Protein AF-A0A1L0AUZ7-F1 (afdb_monomer_lite)

pLDDT: mean 71.16, std 17.81, range [36.88, 97.88]

Organism: NCBI:txid56406

Structure (mmCIF, N/CA/C/O backbone):
data_AF-A0A1L0AUZ7-F1
#
_entry.id   AF-A0A1L0AUZ7-F1
#
loop_
_atom_site.group_PDB
_atom_site.id
_atom_site.type_symbol
_atom_site.label_atom_id
_atom_site.label_alt_id
_atom_site.label_comp_id
_atom_site.label_asym_id
_atom_site.label_entity_id
_atom_site.label_seq_id
_atom_site.pdbx_PDB_ins_code
_atom_site.Cartn_x
_atom_site.Cartn_y
_atom_site.Cartn_z
_atom_site.occupancy
_atom_site.B_iso_or_equiv
_atom_site.auth_seq_id
_atom_site.auth_comp_id
_atom_site.auth_asym_id
_atom_site.auth_atom_id
_atom_site.pdbx_PDB_model_num
ATOM 1 N N . MET A 1 1 ? 0.882 24.656 -133.174 1.00 49.38 1 MET A N 1
ATOM 2 C CA . MET A 1 1 ? 0.848 23.235 -133.562 1.00 49.38 1 MET A CA 1
ATOM 3 C C . MET A 1 1 ? 1.599 22.491 -132.483 1.00 49.38 1 MET A C 1
ATOM 5 O O . MET A 1 1 ? 2.766 22.786 -132.291 1.00 49.38 1 MET A O 1
ATOM 9 N N . THR A 1 2 ? 0.913 21.681 -131.683 1.00 56.00 2 THR A N 1
ATOM 10 C CA . THR A 1 2 ? 1.563 20.793 -130.712 1.00 56.00 2 THR A CA 1
ATOM 11 C C . THR A 1 2 ? 2.331 19.737 -131.497 1.00 56.00 2 THR A C 1
ATOM 13 O O . THR A 1 2 ? 1.724 19.049 -132.319 1.00 56.00 2 THR A O 1
ATOM 16 N N . ASP A 1 3 ? 3.646 19.664 -131.308 1.00 61.84 3 ASP A N 1
ATOM 17 C CA . ASP A 1 3 ? 4.516 18.736 -132.030 1.00 61.84 3 ASP A CA 1
ATOM 18 C C . ASP A 1 3 ? 4.113 17.294 -131.702 1.00 61.84 3 ASP A C 1
ATOM 20 O O . ASP A 1 3 ? 4.342 16.823 -130.590 1.00 61.84 3 ASP A O 1
ATOM 24 N N . LEU A 1 4 ? 3.526 16.575 -132.669 1.00 70.06 4 LEU A N 1
ATOM 25 C CA . LEU A 1 4 ? 3.199 15.144 -132.534 1.00 70.06 4 LEU A CA 1
ATOM 26 C C . LEU A 1 4 ? 4.419 14.325 -132.073 1.00 70.06 4 LEU A C 1
ATOM 28 O O . LEU A 1 4 ? 4.283 13.399 -131.284 1.00 70.06 4 LEU A O 1
ATOM 32 N N . ASN A 1 5 ? 5.621 14.751 -132.467 1.00 72.31 5 ASN A N 1
ATOM 33 C CA . ASN A 1 5 ? 6.884 14.128 -132.076 1.00 72.31 5 ASN A CA 1
ATOM 34 C C . ASN A 1 5 ? 7.158 14.194 -130.561 1.00 72.31 5 ASN A C 1
ATOM 36 O O . ASN A 1 5 ? 7.838 13.325 -130.025 1.00 72.31 5 ASN A O 1
ATOM 40 N N . GLN A 1 6 ? 6.650 15.208 -129.851 1.00 74.75 6 GLN A N 1
ATOM 41 C CA . GLN A 1 6 ? 6.788 15.283 -128.391 1.00 74.75 6 GLN A CA 1
ATOM 42 C C . GLN A 1 6 ? 5.840 14.309 -127.685 1.00 74.75 6 GLN A C 1
ATOM 44 O O . GLN A 1 6 ? 6.196 13.763 -126.643 1.00 74.75 6 GLN A O 1
ATOM 49 N N . LEU A 1 7 ? 4.660 14.066 -128.260 1.00 77.19 7 LEU A N 1
ATOM 50 C CA . LEU A 1 7 ? 3.676 13.139 -127.708 1.00 77.19 7 LEU A CA 1
ATOM 51 C C . LEU A 1 7 ? 4.120 11.681 -127.895 1.00 77.19 7 LEU A C 1
ATOM 53 O O . LEU A 1 7 ? 4.045 10.898 -126.951 1.00 77.19 7 LEU A O 1
ATOM 57 N N . ASP A 1 8 ? 4.661 11.344 -129.066 1.00 78.88 8 ASP A N 1
ATOM 58 C CA . ASP A 1 8 ? 5.184 10.000 -129.340 1.00 78.88 8 ASP A CA 1
ATOM 59 C C . ASP A 1 8 ? 6.421 9.680 -128.485 1.00 78.88 8 ASP A C 1
ATOM 61 O O . ASP A 1 8 ? 6.570 8.560 -127.994 1.00 78.88 8 ASP A O 1
ATOM 65 N N . ASN A 1 9 ? 7.280 10.672 -128.221 1.00 82.62 9 ASN A N 1
ATOM 66 C CA . ASN A 1 9 ? 8.400 10.506 -127.292 1.00 82.62 9 ASN A CA 1
ATOM 67 C C . ASN A 1 9 ? 7.928 10.256 -125.854 1.00 82.62 9 ASN A C 1
ATOM 69 O O . ASN A 1 9 ? 8.488 9.391 -125.188 1.00 82.62 9 ASN A O 1
ATOM 73 N N . LEU A 1 10 ? 6.874 10.942 -125.399 1.00 82.62 10 LEU A N 1
ATOM 74 C CA . LEU A 1 10 ? 6.301 10.732 -124.066 1.00 82.62 10 LEU A CA 1
ATOM 75 C C . LEU A 1 10 ? 5.715 9.317 -123.908 1.00 82.62 10 LEU A C 1
ATOM 77 O O . LEU A 1 10 ? 5.890 8.684 -122.867 1.00 82.62 10 LEU A O 1
ATOM 81 N N . PHE A 1 11 ? 5.037 8.801 -124.938 1.00 83.88 11 PHE A N 1
ATOM 82 C CA . PHE A 1 11 ? 4.491 7.440 -124.909 1.00 83.88 11 PHE A CA 1
ATOM 83 C C . PHE A 1 11 ? 5.587 6.371 -124.946 1.00 83.88 11 PHE A C 1
ATOM 85 O O . PHE A 1 11 ? 5.516 5.411 -124.180 1.00 83.88 11 PHE A O 1
ATOM 92 N N . ASN A 1 12 ? 6.639 6.573 -125.743 1.00 84.06 12 ASN A N 1
ATOM 93 C CA . ASN A 1 12 ? 7.804 5.686 -125.735 1.00 84.06 12 ASN A CA 1
ATOM 94 C C . ASN A 1 12 ? 8.507 5.688 -124.368 1.00 84.06 12 ASN A C 1
ATOM 96 O O . ASN A 1 12 ? 8.911 4.635 -123.875 1.00 84.06 12 ASN A O 1
ATOM 100 N N . GLU A 1 13 ? 8.615 6.848 -123.720 1.00 81.44 13 GLU A N 1
ATOM 101 C CA . GLU A 1 13 ? 9.216 6.969 -122.391 1.00 81.44 13 GLU A CA 1
ATOM 102 C C . GLU A 1 13 ? 8.373 6.235 -121.326 1.00 81.44 13 GLU A C 1
ATOM 104 O O . GLU A 1 13 ? 8.907 5.446 -120.545 1.00 81.44 13 GLU A O 1
ATOM 109 N N . LEU A 1 14 ? 7.042 6.361 -121.368 1.00 81.19 14 LEU A N 1
ATOM 110 C CA . LEU A 1 14 ? 6.124 5.613 -120.495 1.00 81.19 14 LEU A CA 1
ATOM 111 C C . LEU A 1 14 ? 6.178 4.091 -120.706 1.00 81.19 14 LEU A C 1
ATOM 113 O O . LEU A 1 14 ? 6.121 3.337 -119.729 1.00 81.19 14 LEU A O 1
ATOM 117 N N . ASP A 1 15 ? 6.331 3.621 -121.944 1.00 81.00 15 ASP A N 1
ATOM 118 C CA . ASP A 1 15 ? 6.475 2.189 -122.230 1.00 81.00 15 ASP A CA 1
ATOM 119 C C . ASP A 1 15 ? 7.830 1.635 -121.760 1.00 81.00 15 ASP A C 1
ATOM 121 O O . ASP A 1 15 ? 7.900 0.517 -121.231 1.00 81.00 15 ASP A O 1
ATOM 125 N N . THR A 1 16 ? 8.910 2.419 -121.853 1.00 80.75 16 THR A N 1
ATOM 126 C CA . THR A 1 16 ? 10.204 2.027 -121.262 1.00 80.75 16 THR A CA 1
ATOM 127 C C . THR A 1 16 ? 10.137 1.937 -119.736 1.00 80.75 16 THR A C 1
ATOM 129 O O . THR A 1 16 ? 10.627 0.963 -119.165 1.00 80.75 16 THR A O 1
ATOM 132 N N . ILE A 1 17 ? 9.436 2.864 -119.074 1.00 78.19 17 ILE A N 1
ATOM 133 C CA . ILE A 1 17 ? 9.232 2.841 -117.617 1.00 78.19 17 ILE A CA 1
ATOM 134 C C . ILE A 1 17 ? 8.377 1.634 -117.188 1.00 78.19 17 ILE A C 1
ATOM 136 O O . ILE A 1 17 ? 8.708 0.938 -116.225 1.00 78.19 17 ILE A O 1
ATOM 140 N N . ASN A 1 18 ? 7.302 1.322 -117.918 1.00 76.69 18 ASN A N 1
ATOM 141 C CA . ASN A 1 18 ? 6.458 0.159 -117.619 1.00 76.69 18 ASN A CA 1
ATOM 142 C C . ASN A 1 18 ? 7.177 -1.178 -117.857 1.00 76.69 18 ASN A C 1
ATOM 144 O O . ASN A 1 18 ? 6.920 -2.155 -117.149 1.00 76.69 18 ASN A O 1
ATOM 148 N N . THR A 1 19 ? 8.076 -1.247 -118.842 1.00 76.06 19 THR A N 1
ATOM 149 C CA . THR A 1 19 ? 8.879 -2.453 -119.089 1.00 76.06 19 THR A CA 1
ATOM 150 C C . THR A 1 19 ? 10.033 -2.612 -118.099 1.00 76.06 19 THR A C 1
ATOM 152 O O . THR A 1 19 ? 10.381 -3.755 -117.797 1.00 76.06 19 THR A O 1
ATOM 155 N N . SER A 1 20 ? 10.582 -1.526 -117.536 1.00 69.62 20 SER A N 1
ATOM 156 C CA . SER A 1 20 ? 11.492 -1.616 -116.383 1.00 69.62 20 SER A CA 1
ATOM 157 C C . SER A 1 20 ? 10.762 -2.061 -115.113 1.00 69.62 20 SER A C 1
ATOM 159 O O . SER A 1 20 ? 11.218 -2.996 -114.468 1.00 69.62 20 SER A O 1
ATOM 161 N N . LEU A 1 21 ? 9.578 -1.510 -114.820 1.00 63.78 21 LEU A N 1
ATOM 162 C CA . LEU A 1 21 ? 8.788 -1.882 -113.634 1.00 63.78 21 LEU A CA 1
ATOM 163 C C . LEU A 1 21 ? 8.353 -3.356 -113.645 1.00 63.78 21 LEU A C 1
ATOM 165 O O . LEU A 1 21 ? 8.449 -4.037 -112.631 1.00 63.78 21 LEU A O 1
ATOM 169 N N . LYS A 1 22 ? 7.957 -3.902 -114.803 1.00 61.22 22 LYS A N 1
ATOM 170 C CA . LYS A 1 22 ? 7.587 -5.327 -114.924 1.00 61.22 22 LYS A CA 1
ATOM 171 C C . LYS A 1 22 ? 8.771 -6.303 -114.834 1.00 61.22 22 LYS A C 1
ATOM 173 O O . LYS A 1 22 ? 8.541 -7.507 -114.716 1.00 61.22 22 LYS A O 1
ATOM 178 N N . LYS A 1 23 ? 10.022 -5.829 -114.922 1.00 57.91 23 LYS A N 1
ATOM 179 C CA . LYS A 1 23 ? 11.222 -6.667 -114.729 1.00 57.91 23 LYS A CA 1
ATOM 180 C C . LYS A 1 23 ? 11.615 -6.812 -113.256 1.00 57.91 23 LYS A C 1
ATOM 182 O O . LYS A 1 23 ? 12.287 -7.791 -112.937 1.00 57.91 23 LYS A O 1
ATOM 187 N N . ASP A 1 24 ? 11.156 -5.918 -112.382 1.00 55.88 24 ASP A N 1
ATOM 188 C CA . ASP A 1 24 ? 11.499 -5.936 -110.955 1.00 55.88 24 ASP A CA 1
ATOM 189 C C . ASP A 1 24 ? 10.572 -6.834 -110.105 1.00 55.88 24 ASP A C 1
ATOM 191 O O . ASP A 1 24 ? 10.974 -7.278 -109.034 1.00 55.88 24 ASP A O 1
ATOM 195 N N . ASP A 1 25 ? 9.398 -7.230 -110.615 1.00 54.06 25 ASP A N 1
ATOM 196 C CA . ASP A 1 25 ? 8.442 -8.093 -109.888 1.00 54.06 25 ASP A CA 1
ATOM 197 C C . ASP A 1 25 ? 8.741 -9.611 -109.973 1.00 54.06 25 ASP A C 1
ATOM 199 O O . ASP A 1 25 ? 8.040 -10.417 -109.364 1.00 54.06 25 ASP A O 1
ATOM 203 N N . ASN A 1 26 ? 9.775 -10.034 -110.718 1.00 52.78 26 ASN A N 1
ATOM 204 C CA . ASN A 1 26 ? 10.148 -11.451 -110.901 1.00 52.78 26 ASN A CA 1
ATOM 205 C C . ASN A 1 26 ? 11.562 -11.793 -110.392 1.00 52.78 26 ASN A C 1
ATOM 207 O O . ASN A 1 26 ? 12.191 -12.732 -110.887 1.00 52.78 26 ASN A O 1
ATOM 211 N N . LYS A 1 27 ? 12.076 -11.064 -109.396 1.00 49.66 27 LYS A N 1
ATOM 212 C CA . LYS A 1 27 ? 13.194 -11.549 -108.574 1.00 49.66 27 LYS A CA 1
ATOM 213 C C . LYS A 1 27 ? 12.638 -12.281 -107.357 1.00 49.66 27 LYS A C 1
ATOM 215 O O . LYS A 1 27 ? 11.904 -11.717 -106.553 1.00 49.66 27 LYS A O 1
ATOM 220 N N . SER A 1 28 ? 12.977 -13.562 -107.257 1.00 46.44 28 SER A N 1
ATOM 221 C CA . SER A 1 28 ? 12.755 -14.400 -106.083 1.00 46.44 28 SER A CA 1
ATOM 222 C C . SER A 1 28 ? 13.230 -13.701 -104.808 1.00 46.44 28 SER A C 1
ATOM 224 O O . SER A 1 28 ? 14.273 -13.054 -104.791 1.00 46.44 28 SER A O 1
ATOM 226 N N . LEU A 1 29 ? 12.473 -13.891 -103.728 1.00 49.31 29 LEU A N 1
ATOM 227 C CA . LEU A 1 29 ? 12.666 -13.311 -102.393 1.00 49.31 29 LEU A CA 1
ATOM 228 C C . LEU A 1 29 ? 13.989 -13.698 -101.684 1.00 49.31 29 LEU A C 1
ATOM 230 O O . LEU A 1 29 ? 14.133 -13.420 -100.496 1.00 49.31 29 LEU A O 1
ATOM 234 N N . GLU A 1 30 ? 14.921 -14.361 -102.368 1.00 55.62 30 GLU A N 1
ATOM 235 C CA . GLU A 1 30 ? 16.130 -14.959 -101.782 1.00 55.62 30 GLU A CA 1
ATOM 236 C C . GLU A 1 30 ? 17.409 -14.123 -101.987 1.00 55.62 30 GLU A C 1
ATOM 238 O O . GLU A 1 30 ? 18.389 -14.379 -101.298 1.00 55.62 30 GLU A O 1
ATOM 243 N N . ASP A 1 31 ? 17.385 -13.067 -102.814 1.00 52.28 31 ASP A N 1
ATOM 244 C CA . ASP A 1 31 ? 18.579 -12.259 -103.150 1.00 52.28 31 ASP A CA 1
ATOM 245 C C . ASP A 1 31 ? 18.490 -10.785 -102.690 1.00 52.28 31 ASP A C 1
ATOM 247 O O . ASP A 1 31 ? 19.026 -9.878 -103.331 1.00 52.28 31 ASP A O 1
ATOM 251 N N . ASN A 1 32 ? 17.799 -10.510 -101.579 1.00 48.09 32 ASN A N 1
ATOM 252 C CA . ASN A 1 32 ? 17.880 -9.201 -100.925 1.00 48.09 32 ASN A CA 1
ATOM 253 C C . ASN A 1 32 ? 19.074 -9.185 -99.959 1.00 48.09 32 ASN A C 1
ATOM 255 O O . ASN A 1 32 ? 18.971 -9.656 -98.828 1.00 48.09 32 ASN A O 1
ATOM 259 N N . GLU A 1 33 ? 20.193 -8.597 -100.388 1.00 58.78 33 GLU A N 1
ATOM 260 C CA . GLU A 1 33 ? 21.346 -8.296 -99.521 1.00 58.78 33 GLU A CA 1
ATOM 261 C C . GLU A 1 33 ? 21.087 -7.134 -98.535 1.00 58.78 33 GLU A C 1
ATOM 263 O O . GLU A 1 33 ? 21.952 -6.806 -97.729 1.00 58.78 33 GLU A O 1
ATOM 268 N N . ASP A 1 34 ? 19.872 -6.575 -98.499 1.00 52.34 34 ASP A N 1
ATOM 269 C CA . ASP A 1 34 ? 19.407 -5.629 -97.469 1.00 52.34 34 ASP A CA 1
ATOM 270 C C . ASP A 1 34 ? 18.984 -6.340 -96.164 1.00 52.34 34 ASP A C 1
ATOM 272 O O . ASP A 1 34 ? 18.022 -5.978 -95.479 1.00 52.34 34 ASP A O 1
ATOM 276 N N . ILE A 1 35 ? 19.749 -7.357 -95.764 1.00 52.78 35 ILE A N 1
ATOM 277 C CA . ILE A 1 35 ? 19.836 -7.721 -94.353 1.00 52.78 35 ILE A CA 1
ATOM 278 C C . ILE A 1 35 ? 20.715 -6.650 -93.721 1.00 52.78 35 ILE A C 1
ATOM 280 O O . ILE A 1 35 ? 21.916 -6.600 -93.974 1.00 52.78 35 ILE A O 1
ATOM 284 N N . LEU A 1 36 ? 20.115 -5.806 -92.877 1.00 51.78 36 LEU A N 1
ATOM 285 C CA . LEU A 1 36 ? 20.833 -4.965 -91.920 1.00 51.78 36 LEU A CA 1
ATOM 286 C C . LEU A 1 36 ? 21.934 -5.800 -91.253 1.00 51.78 36 LEU A C 1
ATOM 288 O O . LEU A 1 36 ? 21.670 -6.577 -90.332 1.00 51.78 36 LEU A O 1
ATOM 292 N N . GLN A 1 37 ? 23.174 -5.633 -91.713 1.00 49.97 37 GLN A N 1
ATOM 293 C CA . GLN A 1 37 ? 24.350 -6.091 -90.997 1.00 49.97 37 GLN A CA 1
ATOM 294 C C . GLN A 1 37 ? 24.411 -5.246 -89.728 1.00 49.97 37 GLN A C 1
ATOM 296 O O . GLN A 1 37 ? 24.919 -4.127 -89.717 1.00 49.97 37 GLN A O 1
ATOM 301 N N . LEU A 1 38 ? 23.797 -5.757 -88.659 1.00 54.28 38 LEU A N 1
ATOM 302 C CA . LEU A 1 38 ? 23.921 -5.223 -87.312 1.00 54.28 38 LEU A CA 1
ATOM 303 C C . LEU A 1 38 ? 25.370 -5.439 -86.866 1.00 54.28 38 LEU A C 1
ATOM 305 O O . LEU A 1 38 ? 25.691 -6.368 -86.122 1.00 54.28 38 LEU A O 1
ATOM 309 N N . GLU A 1 39 ? 26.266 -4.582 -87.346 1.00 50.72 39 GLU A N 1
ATOM 310 C CA . GLU A 1 39 ? 27.563 -4.383 -86.727 1.00 50.72 39 GLU A CA 1
ATOM 311 C C . GLU A 1 39 ? 27.311 -4.057 -85.247 1.00 50.72 39 GLU A C 1
ATOM 313 O O . GLU A 1 39 ? 26.673 -3.058 -84.903 1.00 50.72 39 GLU A O 1
ATOM 318 N N . ASN A 1 40 ? 27.809 -4.951 -84.383 1.00 55.56 40 ASN A N 1
ATOM 319 C CA . ASN A 1 40 ? 27.604 -5.071 -82.932 1.00 55.56 40 ASN A CA 1
ATOM 320 C C . ASN A 1 40 ? 26.483 -6.028 -82.477 1.00 55.56 40 ASN A C 1
ATOM 322 O O . ASN A 1 40 ? 25.614 -5.666 -81.683 1.00 55.56 40 ASN A O 1
ATOM 326 N N . ASN A 1 41 ? 26.620 -7.310 -82.833 1.00 55.19 41 ASN A N 1
ATOM 327 C CA . ASN A 1 41 ? 26.073 -8.455 -82.0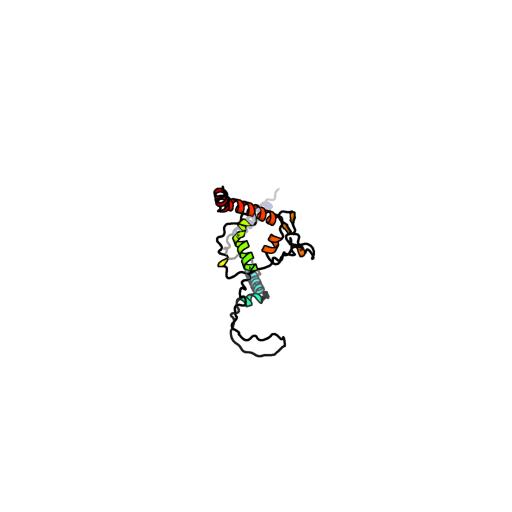87 1.00 55.19 41 ASN A CA 1
ATOM 328 C C . ASN A 1 41 ? 26.708 -8.603 -80.684 1.00 55.19 41 ASN A C 1
ATOM 330 O O . ASN A 1 41 ? 27.181 -9.670 -80.307 1.00 55.19 41 ASN A O 1
ATOM 334 N N . ILE A 1 42 ? 26.735 -7.533 -79.891 1.00 58.88 42 ILE A N 1
ATOM 335 C CA . ILE A 1 42 ? 26.783 -7.659 -78.437 1.00 58.88 42 ILE A CA 1
ATOM 336 C C . ILE A 1 42 ? 25.330 -7.507 -78.040 1.00 58.88 42 ILE A C 1
ATOM 338 O O . ILE A 1 42 ? 24.809 -6.387 -77.950 1.00 58.88 42 ILE A O 1
ATOM 342 N N . THR A 1 43 ? 24.640 -8.634 -77.888 1.00 66.88 43 THR A N 1
ATOM 343 C CA . THR A 1 43 ? 23.264 -8.586 -77.412 1.00 66.88 43 THR A CA 1
ATOM 344 C C . THR A 1 43 ? 23.280 -7.810 -76.094 1.00 66.88 43 THR A C 1
ATOM 346 O O . THR A 1 43 ? 24.228 -7.916 -75.315 1.00 66.88 43 THR A O 1
ATOM 349 N N . LYS A 1 44 ? 22.268 -6.977 -75.811 1.00 65.44 44 LYS A N 1
ATOM 350 C CA . LYS A 1 44 ? 22.191 -6.270 -74.511 1.00 65.44 44 LYS A CA 1
ATOM 351 C C . LYS A 1 44 ? 22.450 -7.235 -73.343 1.00 65.44 44 LYS A C 1
ATOM 353 O O . LYS A 1 44 ? 23.033 -6.845 -72.340 1.00 65.44 44 LYS A O 1
ATOM 358 N N . HIS A 1 45 ? 22.064 -8.494 -73.531 1.00 72.12 45 HIS A N 1
ATOM 359 C CA . HIS A 1 45 ? 22.306 -9.612 -72.640 1.00 72.12 45 HIS A CA 1
ATOM 360 C C . HIS A 1 45 ? 23.791 -9.872 -72.330 1.00 72.12 45 HIS A C 1
ATOM 362 O O . HIS A 1 45 ? 24.121 -10.062 -71.164 1.00 72.12 45 HIS A O 1
ATOM 368 N N . ASP A 1 46 ? 24.694 -9.785 -73.307 1.00 80.44 46 ASP A N 1
ATOM 369 C CA . ASP A 1 46 ? 26.138 -9.961 -73.094 1.00 80.44 46 ASP A CA 1
ATOM 370 C C . ASP A 1 46 ? 26.732 -8.819 -72.257 1.00 80.44 46 ASP A C 1
ATOM 372 O O . ASP A 1 46 ? 27.502 -9.064 -71.328 1.00 80.44 46 ASP A O 1
ATOM 376 N N . ARG A 1 47 ? 26.289 -7.574 -72.497 1.00 80.00 47 ARG A N 1
ATOM 377 C CA . ARG A 1 47 ? 26.665 -6.423 -71.649 1.00 80.00 47 ARG A CA 1
ATOM 378 C C . ARG A 1 47 ? 26.129 -6.571 -70.227 1.00 80.00 47 ARG A C 1
ATOM 380 O O . ARG A 1 47 ? 26.821 -6.251 -69.267 1.00 80.00 47 ARG A O 1
ATOM 387 N N . PHE A 1 48 ? 24.899 -7.064 -70.075 1.00 86.94 48 PHE A N 1
ATOM 388 C CA . PHE A 1 48 ? 24.329 -7.346 -68.756 1.00 86.94 48 PHE A CA 1
ATOM 389 C C . PHE A 1 48 ? 25.099 -8.449 -68.029 1.00 86.94 48 PHE A C 1
ATOM 391 O O . PHE A 1 48 ? 25.364 -8.309 -66.837 1.00 86.94 48 PHE A O 1
ATOM 398 N N . LYS A 1 49 ? 25.520 -9.496 -68.741 1.00 89.62 49 LYS A N 1
ATOM 399 C CA . LYS A 1 49 ? 26.332 -10.580 -68.185 1.00 89.62 49 LYS A CA 1
ATOM 400 C C . LYS A 1 49 ? 27.686 -10.072 -67.685 1.00 89.62 49 LYS A C 1
ATOM 402 O O . LYS A 1 49 ? 28.101 -10.422 -66.583 1.00 89.62 49 LYS A O 1
ATOM 407 N N . GLU A 1 50 ? 28.327 -9.184 -68.440 1.00 91.31 50 GLU A N 1
ATOM 408 C CA . GLU A 1 50 ? 29.568 -8.522 -68.025 1.00 91.31 50 GLU A CA 1
ATOM 409 C C . GLU A 1 50 ? 29.371 -7.666 -66.759 1.00 91.31 50 GLU A C 1
ATOM 411 O O . GLU A 1 50 ? 30.168 -7.736 -65.818 1.00 91.31 50 GLU A O 1
ATOM 416 N N . ILE A 1 51 ? 28.269 -6.911 -66.682 1.00 89.06 51 ILE A N 1
ATOM 417 C CA . ILE A 1 51 ? 27.918 -6.110 -65.500 1.00 89.06 51 ILE A CA 1
ATOM 418 C C . ILE A 1 51 ? 27.646 -7.009 -64.285 1.00 89.06 51 ILE A C 1
ATOM 420 O O . ILE A 1 51 ? 28.124 -6.708 -63.191 1.00 89.06 51 ILE A O 1
ATOM 424 N N . GLU A 1 52 ? 26.937 -8.126 -64.445 1.00 90.25 52 GLU A N 1
ATOM 425 C CA . GLU A 1 52 ? 26.693 -9.084 -63.360 1.00 90.25 52 GLU A CA 1
ATOM 426 C C . GLU A 1 52 ? 27.984 -9.707 -62.823 1.00 90.25 52 GLU A C 1
ATOM 428 O O . GLU A 1 52 ? 28.154 -9.848 -61.606 1.00 90.25 52 GLU A O 1
ATOM 433 N N . GLU A 1 53 ? 28.908 -10.075 -63.711 1.00 93.75 53 GLU A N 1
ATOM 434 C CA . GLU A 1 53 ? 30.223 -10.566 -63.306 1.00 93.75 53 GLU A CA 1
ATOM 435 C C . GLU A 1 53 ? 31.002 -9.500 -62.535 1.00 93.75 53 GLU A C 1
ATOM 437 O O . GLU A 1 53 ? 31.635 -9.814 -61.521 1.00 93.75 53 GLU A O 1
ATOM 442 N N . ASN A 1 54 ? 30.911 -8.236 -62.955 1.00 93.44 54 ASN A N 1
ATOM 443 C CA . ASN A 1 54 ? 31.522 -7.121 -62.237 1.00 93.44 54 ASN A CA 1
ATOM 444 C C . ASN A 1 54 ? 30.892 -6.909 -60.852 1.00 93.44 54 ASN A C 1
ATOM 446 O O . ASN A 1 54 ? 31.615 -6.771 -59.865 1.00 93.44 54 ASN A O 1
ATOM 450 N N . LEU A 1 55 ? 29.562 -6.975 -60.735 1.00 90.94 55 LEU A N 1
ATOM 451 C CA . LEU A 1 55 ? 28.858 -6.859 -59.452 1.00 90.94 55 LEU A CA 1
ATOM 452 C C . LEU A 1 55 ? 29.214 -7.995 -58.482 1.00 90.94 55 LEU A C 1
ATOM 454 O O . LEU A 1 55 ? 29.290 -7.773 -57.272 1.00 90.94 55 LEU A O 1
ATOM 458 N N . LYS A 1 56 ? 29.486 -9.203 -58.989 1.00 90.69 56 LYS A N 1
ATOM 459 C CA . LYS A 1 56 ? 29.950 -10.336 -58.168 1.00 90.69 56 LYS A CA 1
ATOM 460 C C . LYS A 1 56 ? 31.383 -10.159 -57.660 1.00 90.69 56 LYS A C 1
ATOM 462 O O . LYS A 1 56 ? 31.691 -10.665 -56.580 1.00 90.69 56 LYS A O 1
ATOM 467 N N . LYS A 1 57 ? 32.238 -9.460 -58.416 1.00 93.19 57 LYS A N 1
ATOM 468 C CA . LYS A 1 57 ? 33.637 -9.168 -58.052 1.00 93.19 57 LYS A CA 1
ATOM 469 C C . LYS A 1 57 ? 33.770 -8.025 -57.043 1.00 93.19 57 LYS A C 1
ATOM 471 O O . LYS A 1 57 ? 34.820 -7.910 -56.411 1.00 93.19 57 LYS A O 1
ATOM 476 N N . LEU A 1 58 ? 32.737 -7.195 -56.870 1.00 91.31 58 LEU A N 1
ATOM 477 C CA . LEU A 1 58 ? 32.781 -6.092 -55.913 1.00 91.31 58 LEU A CA 1
ATOM 478 C C . LEU A 1 58 ? 33.011 -6.599 -54.477 1.00 91.31 58 LEU A C 1
ATOM 480 O O . LEU A 1 58 ? 32.426 -7.608 -54.064 1.00 91.31 58 LEU A O 1
ATOM 484 N N . PRO A 1 59 ? 33.844 -5.896 -53.687 1.00 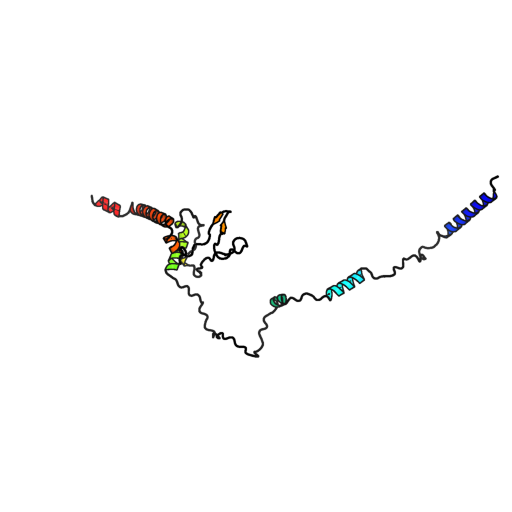90.50 59 PRO A N 1
ATOM 485 C CA . PRO A 1 59 ? 34.094 -6.257 -52.303 1.00 90.50 59 PRO A CA 1
ATOM 486 C C . PRO A 1 59 ? 32.794 -6.155 -51.504 1.00 90.50 59 PRO A C 1
ATOM 488 O O . PRO A 1 59 ? 32.266 -5.072 -51.259 1.00 90.50 59 PRO A O 1
ATOM 491 N N . LYS A 1 60 ? 32.273 -7.307 -51.082 1.00 88.12 60 LYS A N 1
ATOM 492 C CA . LYS A 1 60 ? 31.121 -7.366 -50.180 1.00 88.12 60 LYS A CA 1
ATOM 493 C C . LYS A 1 60 ? 31.532 -6.861 -48.801 1.00 88.12 60 LYS A C 1
ATOM 495 O O . LYS A 1 60 ? 32.639 -7.147 -48.338 1.00 88.12 60 LYS A O 1
ATOM 500 N N . LEU A 1 61 ? 30.621 -6.163 -48.126 1.00 85.62 61 LEU A N 1
ATOM 501 C CA . LEU A 1 61 ? 30.801 -5.771 -46.731 1.00 85.62 61 LEU A CA 1
ATOM 502 C C . LEU A 1 61 ? 30.937 -7.040 -45.878 1.00 85.62 61 LEU A C 1
ATOM 504 O O . LEU A 1 61 ? 29.984 -7.797 -45.703 1.00 85.62 61 LEU A O 1
ATOM 508 N N . LYS A 1 62 ? 32.155 -7.310 -45.402 1.00 79.81 62 LYS A N 1
ATOM 509 C CA . LYS A 1 62 ? 32.437 -8.431 -44.504 1.00 79.81 62 LYS A CA 1
ATOM 510 C C . LYS A 1 62 ? 32.098 -7.995 -43.085 1.00 79.81 62 LYS A C 1
ATOM 512 O O . LYS A 1 62 ? 32.897 -7.320 -42.444 1.00 79.81 62 LYS A O 1
ATOM 517 N N . ASN A 1 63 ? 30.939 -8.412 -42.590 1.00 82.62 63 ASN A N 1
ATOM 518 C CA . ASN A 1 63 ? 30.600 -8.254 -41.183 1.00 82.62 63 ASN A CA 1
ATOM 519 C C . ASN A 1 63 ? 31.118 -9.463 -40.399 1.00 82.62 63 ASN A C 1
ATOM 521 O O . ASN A 1 63 ? 30.838 -10.612 -40.736 1.00 82.62 63 ASN A O 1
ATOM 525 N N . SER A 1 64 ? 31.862 -9.210 -39.323 1.00 76.94 64 SER A N 1
ATOM 526 C CA . SER A 1 64 ? 32.285 -10.256 -38.379 1.00 76.94 64 SER A CA 1
ATOM 527 C C . SER A 1 64 ? 31.151 -10.708 -37.450 1.00 76.94 64 SER A C 1
ATOM 529 O O . SER A 1 64 ? 31.341 -11.632 -36.667 1.00 76.94 64 SER A O 1
ATOM 531 N N . PHE A 1 65 ? 29.983 -10.063 -37.532 1.00 77.31 65 PHE A N 1
ATOM 532 C CA . PHE A 1 65 ? 28.826 -10.337 -36.685 1.00 77.31 65 PHE A CA 1
ATOM 533 C C . PHE A 1 65 ? 28.169 -11.683 -37.017 1.00 77.31 65 PHE A C 1
ATOM 535 O O . PHE A 1 65 ? 27.956 -12.491 -36.121 1.00 77.31 65 PHE A O 1
ATOM 542 N N . ASP A 1 66 ? 27.965 -11.988 -38.302 1.00 74.81 66 ASP A N 1
ATOM 543 C CA . ASP A 1 66 ? 27.293 -13.229 -38.716 1.00 74.81 66 ASP A CA 1
ATOM 544 C C . ASP A 1 66 ? 28.105 -14.483 -38.362 1.00 74.81 66 ASP A C 1
ATOM 546 O O . ASP A 1 66 ? 27.545 -15.552 -38.137 1.00 74.81 66 ASP A O 1
ATOM 550 N N . LYS A 1 67 ? 29.433 -14.357 -38.233 1.00 77.06 67 LYS A N 1
ATOM 551 C CA . LYS A 1 67 ? 30.308 -15.457 -37.802 1.00 77.06 67 LYS A CA 1
ATOM 552 C C . LYS A 1 67 ? 30.108 -15.835 -36.333 1.00 77.06 67 LYS A C 1
ATOM 554 O O . LYS A 1 67 ? 30.336 -16.988 -35.996 1.00 77.06 67 LYS A O 1
ATOM 559 N N . LEU A 1 68 ? 29.650 -14.916 -35.478 1.00 70.06 68 LEU A N 1
ATOM 560 C CA . LEU A 1 68 ? 29.386 -15.196 -34.058 1.00 70.06 68 LEU A CA 1
ATOM 561 C C . LEU A 1 68 ? 28.142 -16.070 -33.847 1.00 70.06 68 LEU A C 1
ATOM 563 O O . LEU A 1 68 ? 28.012 -16.696 -32.799 1.00 70.06 68 LEU A O 1
ATOM 567 N N . CYS A 1 69 ? 27.231 -16.127 -34.823 1.00 66.38 69 CYS A N 1
ATOM 568 C CA . CYS A 1 69 ? 26.029 -16.957 -34.731 1.00 66.38 69 CYS A CA 1
ATOM 569 C C . CYS A 1 69 ? 26.282 -18.435 -35.059 1.00 66.38 69 CYS A C 1
ATOM 571 O O . CYS A 1 69 ? 25.514 -19.279 -34.608 1.00 66.38 69 CYS A O 1
ATOM 573 N N . TYR A 1 70 ? 27.345 -18.750 -35.809 1.00 67.12 70 TYR A N 1
ATOM 574 C CA . TYR A 1 70 ? 27.637 -20.109 -36.289 1.00 67.12 70 TYR A CA 1
ATOM 575 C C . TYR A 1 70 ? 28.937 -20.701 -35.734 1.00 67.12 70 TYR A C 1
ATOM 577 O O . TYR A 1 70 ? 29.340 -21.781 -36.159 1.00 67.12 70 TYR A O 1
ATOM 585 N N . THR A 1 71 ? 29.612 -20.029 -34.796 1.00 64.06 71 THR A N 1
ATOM 586 C CA . THR A 1 71 ? 30.719 -20.652 -34.061 1.00 64.06 71 THR A CA 1
ATOM 587 C C . THR A 1 71 ? 30.145 -21.682 -33.097 1.00 64.06 71 THR A C 1
ATOM 589 O O . THR A 1 71 ? 29.786 -21.362 -31.959 1.00 64.06 71 THR A O 1
ATOM 592 N N . GLU A 1 72 ? 30.049 -22.924 -33.561 1.00 64.12 72 GLU A N 1
ATOM 593 C CA . GLU A 1 72 ? 30.052 -24.078 -32.673 1.00 64.12 72 GLU A CA 1
ATOM 594 C C . GLU A 1 72 ? 31.332 -23.998 -31.833 1.00 64.12 72 GLU A C 1
ATOM 596 O O . GLU A 1 72 ? 32.416 -23.685 -32.325 1.00 64.12 72 GLU A O 1
ATOM 601 N N . LYS A 1 73 ? 31.179 -24.134 -30.515 1.00 61.41 73 LYS A N 1
ATOM 602 C CA . LYS A 1 73 ? 32.298 -24.041 -29.582 1.00 61.41 73 LYS A CA 1
ATOM 603 C C . LYS A 1 73 ? 33.187 -25.258 -29.793 1.00 61.41 73 LYS A C 1
ATOM 605 O O . LYS A 1 73 ? 32.899 -26.319 -29.245 1.00 61.41 73 LYS A O 1
ATOM 610 N N . ASP A 1 74 ? 34.270 -25.081 -30.537 1.00 56.06 74 ASP A N 1
ATOM 611 C CA . ASP A 1 74 ? 35.342 -26.065 -30.605 1.00 56.06 74 ASP A CA 1
ATOM 612 C C . ASP A 1 74 ? 36.047 -26.125 -29.243 1.00 56.06 74 ASP A C 1
ATOM 614 O O . ASP A 1 74 ? 36.978 -25.383 -28.919 1.00 56.06 74 ASP A O 1
ATOM 618 N N . GLU A 1 75 ? 35.550 -27.015 -28.389 1.00 60.09 75 GLU A N 1
ATOM 619 C CA . GLU A 1 75 ? 36.267 -27.499 -27.221 1.00 60.09 75 GLU A CA 1
ATOM 620 C C . GLU A 1 75 ? 37.465 -28.326 -27.697 1.00 60.09 75 GLU A C 1
ATOM 622 O O . GLU A 1 75 ? 37.321 -29.526 -27.931 1.00 60.09 75 GLU A O 1
ATOM 627 N N . LYS A 1 76 ? 38.628 -27.677 -27.851 1.00 51.94 76 LYS A N 1
ATOM 628 C CA . LYS A 1 76 ? 40.000 -28.186 -27.619 1.00 51.94 76 LYS A CA 1
ATOM 629 C C . LYS A 1 76 ? 41.002 -27.306 -28.372 1.00 51.94 76 LYS A C 1
ATOM 631 O O . LYS A 1 76 ? 41.099 -27.388 -29.582 1.00 51.94 76 LYS A O 1
ATOM 636 N N . ASP A 1 77 ? 41.784 -26.510 -27.645 1.00 43.69 77 ASP A N 1
ATOM 637 C CA . ASP A 1 77 ? 43.229 -26.752 -27.547 1.00 43.69 77 ASP A CA 1
ATOM 638 C C . ASP A 1 77 ? 43.943 -25.728 -26.644 1.00 43.69 77 ASP A C 1
ATOM 640 O O . ASP A 1 77 ? 43.952 -24.522 -26.861 1.00 43.69 77 ASP A O 1
ATOM 644 N N . LYS A 1 78 ? 44.526 -26.281 -25.576 1.00 42.62 78 LYS A N 1
ATOM 645 C CA . LYS A 1 78 ? 45.869 -26.020 -25.034 1.00 42.62 78 LYS A CA 1
ATOM 646 C C . LYS A 1 78 ? 46.407 -24.579 -25.074 1.00 42.62 78 LYS A C 1
ATOM 648 O O . LYS A 1 78 ? 47.030 -24.130 -26.024 1.00 42.62 78 LYS A O 1
ATOM 653 N N . THR A 1 79 ? 46.309 -23.947 -23.907 1.00 46.72 79 THR A N 1
ATOM 654 C CA . THR A 1 79 ? 47.406 -23.268 -23.188 1.00 46.72 79 THR A CA 1
ATOM 655 C C . THR A 1 79 ? 48.733 -23.064 -23.943 1.00 46.72 79 THR A C 1
ATOM 657 O O . THR A 1 79 ? 49.580 -23.958 -23.964 1.00 46.72 79 THR A O 1
ATOM 660 N N . ILE A 1 80 ? 48.987 -21.833 -24.387 1.00 38.41 80 ILE A N 1
ATOM 661 C CA . ILE A 1 80 ? 50.327 -21.229 -24.374 1.00 38.41 80 ILE A CA 1
ATOM 662 C C . ILE A 1 80 ? 50.157 -19.883 -23.676 1.00 38.41 80 ILE A C 1
ATOM 664 O O . ILE A 1 80 ? 49.546 -18.960 -24.205 1.00 38.41 80 ILE A O 1
ATOM 668 N N . GLY A 1 81 ? 50.598 -19.824 -22.422 1.00 39.81 81 GLY A N 1
ATOM 669 C CA . GLY A 1 81 ? 50.542 -18.611 -21.622 1.00 39.81 81 GLY A CA 1
ATOM 670 C C . GLY A 1 81 ? 51.627 -17.629 -22.044 1.00 39.81 81 GLY A C 1
ATOM 671 O O . GLY A 1 81 ? 52.793 -18.004 -22.121 1.00 39.81 81 GLY A O 1
ATOM 672 N N . ILE A 1 82 ? 51.240 -16.367 -22.230 1.00 36.88 82 ILE A N 1
ATOM 673 C CA . ILE A 1 82 ? 52.079 -15.217 -21.892 1.00 36.88 82 ILE A CA 1
ATOM 674 C C . ILE A 1 82 ? 51.204 -14.260 -21.082 1.00 36.88 82 ILE A C 1
ATOM 676 O O . ILE A 1 82 ? 50.133 -13.833 -21.507 1.00 36.88 82 ILE A O 1
ATOM 680 N N . THR A 1 83 ? 51.668 -14.023 -19.866 1.00 39.59 83 THR A N 1
ATOM 681 C CA . THR A 1 83 ? 51.067 -13.257 -18.781 1.00 39.59 83 THR A CA 1
ATOM 682 C C . THR A 1 83 ? 51.147 -11.758 -19.072 1.00 39.59 83 THR A C 1
ATOM 684 O O . THR A 1 83 ? 52.240 -11.239 -19.285 1.00 39.59 83 THR A O 1
ATOM 687 N N . ILE A 1 84 ? 50.022 -11.047 -19.002 1.00 43.31 84 ILE A N 1
ATOM 688 C CA . ILE A 1 84 ? 49.995 -9.626 -18.631 1.00 43.31 84 ILE A CA 1
ATOM 689 C C . ILE A 1 84 ? 49.036 -9.536 -17.444 1.00 43.31 84 ILE A C 1
ATOM 691 O O . ILE A 1 84 ? 47.921 -10.051 -17.499 1.00 43.31 84 ILE A O 1
ATOM 695 N N . ASN A 1 85 ? 49.560 -9.011 -16.341 1.00 52.03 85 ASN A N 1
ATOM 696 C CA . ASN A 1 85 ? 48.947 -8.995 -15.021 1.00 52.03 85 ASN A CA 1
ATOM 697 C C . ASN A 1 85 ? 47.680 -8.140 -15.009 1.00 52.03 85 ASN A C 1
ATOM 699 O O . ASN A 1 85 ? 47.772 -6.944 -15.247 1.00 52.03 85 ASN A O 1
ATOM 703 N N . ASP A 1 86 ? 46.561 -8.746 -14.626 1.00 40.50 86 ASP A N 1
ATOM 704 C CA . ASP A 1 86 ? 45.490 -8.071 -13.903 1.00 40.50 86 ASP A CA 1
ATOM 705 C C . ASP A 1 86 ? 45.063 -9.004 -12.764 1.00 40.50 86 ASP A C 1
ATOM 707 O O . ASP A 1 86 ? 44.612 -10.135 -12.977 1.00 40.50 86 ASP A O 1
ATOM 711 N N . ASP A 1 87 ? 45.293 -8.550 -11.535 1.00 53.09 87 ASP A N 1
ATOM 712 C CA . ASP A 1 87 ? 44.968 -9.256 -10.302 1.00 53.09 87 ASP A CA 1
ATOM 713 C C . ASP A 1 87 ? 43.451 -9.431 -10.159 1.00 53.09 87 ASP A C 1
ATOM 715 O O . ASP A 1 87 ? 42.749 -8.533 -9.696 1.00 53.09 87 ASP A O 1
ATOM 719 N N . VAL A 1 88 ? 42.926 -10.614 -10.491 1.00 43.31 88 VAL A N 1
ATOM 720 C CA . VAL A 1 88 ? 41.606 -11.052 -10.016 1.00 43.31 88 VAL A CA 1
ATOM 721 C C . VAL A 1 88 ? 41.674 -12.521 -9.600 1.00 43.31 88 VAL A C 1
ATOM 723 O O . VAL A 1 88 ? 41.931 -13.427 -10.391 1.00 43.31 88 VAL A O 1
ATOM 726 N N . HIS A 1 89 ? 41.463 -12.743 -8.306 1.00 47.12 89 HIS A N 1
ATOM 727 C CA . HIS A 1 89 ? 41.523 -14.021 -7.606 1.00 47.12 89 HIS A CA 1
ATOM 728 C C . HIS A 1 89 ? 40.832 -15.188 -8.339 1.00 47.12 89 HIS A C 1
ATOM 730 O O . HIS A 1 89 ? 39.632 -15.160 -8.613 1.00 47.12 89 HIS A O 1
ATOM 736 N N . LYS A 1 90 ? 41.577 -16.285 -8.550 1.00 43.28 90 LYS A N 1
ATOM 737 C CA . LYS A 1 90 ? 41.022 -17.615 -8.845 1.00 43.28 90 LYS A CA 1
ATOM 738 C C . LYS A 1 90 ? 40.158 -18.069 -7.669 1.00 43.28 90 LYS A C 1
ATOM 740 O O . LYS A 1 90 ? 40.687 -18.419 -6.616 1.00 43.28 90 LYS A O 1
ATOM 745 N N . THR A 1 91 ? 38.846 -18.135 -7.858 1.00 42.00 91 THR A N 1
ATOM 746 C CA . THR A 1 91 ? 37.972 -18.880 -6.953 1.00 42.00 91 THR A CA 1
ATOM 747 C C . THR A 1 91 ? 37.986 -20.352 -7.358 1.00 42.00 91 THR A C 1
ATOM 749 O O . THR A 1 91 ? 37.633 -20.748 -8.470 1.00 42.00 91 THR A O 1
ATOM 752 N N . THR A 1 92 ? 38.469 -21.183 -6.438 1.00 44.31 92 THR A N 1
ATOM 753 C CA . THR A 1 92 ? 38.234 -22.624 -6.422 1.00 44.31 92 THR A CA 1
ATOM 754 C C . THR A 1 92 ? 36.733 -22.888 -6.549 1.00 44.31 92 THR A C 1
ATOM 756 O O . THR A 1 92 ? 35.918 -22.126 -6.032 1.00 44.31 92 THR A O 1
ATOM 759 N N . LYS A 1 93 ? 36.353 -23.967 -7.249 1.00 49.12 93 LYS A N 1
ATOM 760 C CA . LYS A 1 93 ? 34.965 -24.443 -7.324 1.00 49.12 93 LYS A CA 1
ATOM 761 C C . LYS A 1 93 ? 34.511 -24.886 -5.931 1.00 49.12 93 LYS A C 1
ATOM 763 O O . LYS A 1 93 ? 34.542 -26.067 -5.599 1.00 49.12 93 LYS A O 1
ATOM 768 N N . THR A 1 94 ? 34.115 -23.933 -5.105 1.00 43.03 94 THR A N 1
ATOM 769 C CA . THR A 1 94 ? 33.252 -24.176 -3.963 1.00 43.03 94 THR A CA 1
ATOM 770 C C . THR A 1 94 ? 31.867 -24.490 -4.519 1.00 43.03 94 THR A C 1
ATOM 772 O O . THR A 1 94 ? 31.434 -23.895 -5.509 1.00 43.03 94 THR A O 1
ATOM 775 N N . ASN A 1 95 ? 31.182 -25.470 -3.924 1.00 49.94 95 ASN A N 1
ATOM 776 C CA . ASN A 1 95 ? 29.747 -25.653 -4.122 1.00 49.94 95 ASN A CA 1
ATOM 777 C C . ASN A 1 95 ? 29.097 -24.270 -4.048 1.00 49.94 95 ASN A C 1
ATOM 779 O O . ASN A 1 95 ? 29.135 -23.648 -2.984 1.00 49.94 95 ASN A O 1
ATOM 783 N N . LYS A 1 96 ? 28.558 -23.775 -5.170 1.00 50.41 96 LYS A N 1
ATOM 784 C CA . LYS A 1 96 ? 27.780 -22.539 -5.188 1.00 50.41 96 LYS A CA 1
ATOM 785 C C . LYS A 1 96 ? 26.564 -22.792 -4.304 1.00 50.41 96 LYS A C 1
ATOM 787 O O . LYS A 1 96 ? 25.554 -23.309 -4.771 1.00 50.41 96 LYS A O 1
ATOM 792 N N . LYS A 1 97 ? 26.678 -22.471 -3.012 1.00 50.16 97 LYS A N 1
ATOM 793 C CA . LYS A 1 97 ? 25.517 -22.136 -2.193 1.00 50.16 97 LYS A CA 1
ATOM 794 C C . LYS A 1 97 ? 24.749 -21.120 -3.026 1.00 50.16 97 LYS A C 1
ATOM 796 O O . LYS A 1 97 ? 25.353 -20.154 -3.487 1.00 50.16 97 LYS A O 1
ATOM 801 N N . SER A 1 98 ? 23.479 -21.388 -3.309 1.00 53.34 98 SER A N 1
ATOM 802 C CA . SER A 1 98 ? 22.598 -20.412 -3.943 1.00 53.34 98 SER A CA 1
ATOM 803 C C . SER A 1 98 ? 22.786 -19.089 -3.203 1.00 53.34 98 SER A C 1
ATOM 805 O O . SER A 1 98 ? 22.478 -19.016 -2.018 1.00 53.34 98 SER A O 1
ATOM 807 N N . GLU A 1 99 ? 23.347 -18.083 -3.873 1.00 51.66 99 GLU A N 1
ATOM 808 C CA . GLU A 1 99 ? 23.777 -16.786 -3.312 1.00 51.66 99 GLU A CA 1
ATOM 809 C C . GLU A 1 99 ? 22.629 -15.943 -2.725 1.00 51.66 99 GLU A C 1
ATOM 811 O O . GLU A 1 99 ? 22.798 -14.781 -2.370 1.00 51.66 99 GLU A O 1
ATOM 816 N N . TYR A 1 100 ? 21.442 -16.526 -2.616 1.00 50.53 100 TYR A N 1
ATOM 817 C CA . TYR A 1 100 ? 20.219 -15.895 -2.167 1.00 50.53 100 TYR A CA 1
ATOM 818 C C . TYR A 1 100 ? 19.593 -16.808 -1.109 1.00 50.53 100 TYR A C 1
ATOM 820 O O . TYR A 1 100 ? 18.592 -17.480 -1.342 1.00 50.53 100 TYR A O 1
ATOM 828 N N . GLU A 1 101 ? 20.200 -16.864 0.077 1.00 47.28 101 GLU A N 1
ATOM 829 C CA . GLU A 1 101 ? 19.418 -17.220 1.259 1.00 47.28 101 GLU A CA 1
ATOM 830 C C . GLU A 1 101 ? 18.403 -16.091 1.466 1.00 47.28 101 GLU A C 1
ATOM 832 O O . GLU A 1 101 ? 18.759 -14.941 1.731 1.00 47.28 101 GLU A O 1
ATOM 837 N N . VAL A 1 102 ? 17.123 -16.406 1.264 1.00 52.97 102 VAL A N 1
ATOM 838 C CA . VAL A 1 102 ? 16.021 -15.485 1.542 1.00 52.97 102 VAL A CA 1
ATOM 839 C C . VAL A 1 102 ? 15.954 -15.317 3.056 1.00 52.97 102 VAL A C 1
ATOM 841 O O . VAL A 1 102 ? 15.317 -16.098 3.763 1.00 52.97 102 VAL A O 1
ATOM 844 N N . PHE A 1 103 ? 16.649 -14.306 3.574 1.00 51.75 103 PHE A N 1
ATOM 845 C CA . PHE A 1 103 ? 16.512 -13.908 4.966 1.00 51.75 103 PHE A CA 1
ATOM 846 C C . PHE A 1 103 ? 15.075 -13.431 5.185 1.00 51.75 103 PHE A C 1
ATOM 848 O O . PHE A 1 103 ? 14.666 -12.364 4.724 1.00 51.75 103 PHE A O 1
ATOM 855 N N . TYR A 1 104 ? 14.287 -14.255 5.873 1.00 57.50 104 TYR A N 1
ATOM 856 C CA . TYR A 1 104 ? 12.938 -13.909 6.300 1.00 57.50 104 TYR A CA 1
ATOM 857 C C . TYR A 1 104 ? 13.006 -12.838 7.388 1.00 57.50 104 TYR A C 1
ATOM 859 O O . TYR A 1 104 ? 13.001 -13.126 8.586 1.00 57.50 104 TYR A O 1
ATOM 867 N N . ASP A 1 105 ? 13.073 -11.582 6.963 1.00 74.94 105 ASP A N 1
ATOM 868 C CA . ASP A 1 105 ? 13.083 -10.461 7.887 1.00 74.94 105 ASP A CA 1
ATOM 869 C C . ASP A 1 105 ? 11.665 -10.162 8.410 1.00 74.94 105 ASP A C 1
ATOM 871 O O . ASP A 1 105 ? 10.654 -10.291 7.703 1.00 74.94 105 ASP A O 1
ATOM 875 N N . LYS A 1 106 ? 11.556 -9.742 9.674 1.00 83.31 106 LYS A N 1
ATOM 876 C CA . LYS A 1 106 ? 10.260 -9.433 10.311 1.00 83.31 106 LYS A CA 1
ATOM 877 C C . LYS A 1 106 ? 9.547 -8.284 9.595 1.00 83.31 106 LYS A C 1
ATOM 879 O O . LYS A 1 106 ? 8.317 -8.279 9.512 1.00 83.31 106 LYS A O 1
ATOM 884 N N . GLU A 1 107 ? 10.305 -7.321 9.078 1.00 83.75 107 GLU A N 1
ATOM 885 C CA . GLU A 1 107 ? 9.783 -6.194 8.297 1.00 83.75 107 GLU A CA 1
ATOM 886 C C . GLU A 1 107 ? 9.164 -6.657 6.980 1.00 83.75 107 GLU A C 1
ATOM 888 O O . GLU A 1 107 ? 8.083 -6.215 6.584 1.00 83.75 107 GLU A O 1
ATOM 893 N N . LEU A 1 108 ? 9.813 -7.623 6.342 1.00 85.06 108 LEU A N 1
ATOM 894 C CA . LEU A 1 108 ? 9.412 -8.162 5.059 1.00 85.06 108 LEU A CA 1
ATOM 895 C C . LEU A 1 108 ? 8.117 -8.961 5.167 1.00 85.06 108 LEU A C 1
ATOM 897 O O . LEU A 1 108 ? 7.189 -8.745 4.389 1.00 85.06 108 LEU A O 1
ATOM 901 N N . LYS A 1 109 ? 7.993 -9.778 6.218 1.00 86.12 109 LYS A N 1
ATOM 902 C CA . LYS A 1 109 ? 6.743 -10.476 6.547 1.00 86.12 109 LYS A CA 1
ATOM 903 C C . LYS A 1 109 ? 5.577 -9.506 6.767 1.00 86.12 109 LYS A C 1
ATOM 905 O O . LYS A 1 109 ? 4.460 -9.773 6.322 1.00 86.12 109 LYS A O 1
ATOM 910 N N . ARG A 1 110 ? 5.817 -8.367 7.429 1.00 88.12 110 ARG A N 1
ATOM 911 C CA . ARG A 1 110 ? 4.794 -7.321 7.621 1.00 88.12 110 ARG A CA 1
ATOM 912 C C . ARG A 1 110 ? 4.384 -6.687 6.294 1.00 88.12 110 ARG A C 1
ATOM 914 O O . ARG A 1 110 ? 3.190 -6.567 6.035 1.00 88.12 110 ARG A O 1
ATOM 921 N N . ASN A 1 111 ? 5.347 -6.340 5.444 1.00 89.19 111 ASN A N 1
ATOM 922 C CA . ASN A 1 111 ? 5.076 -5.785 4.115 1.00 89.19 111 ASN A CA 1
ATOM 923 C C . ASN A 1 111 ? 4.315 -6.772 3.221 1.00 89.19 111 ASN A C 1
ATOM 925 O O . ASN A 1 111 ? 3.402 -6.384 2.494 1.00 89.19 111 ASN A O 1
ATOM 929 N N . LEU A 1 112 ? 4.640 -8.058 3.314 1.00 88.56 112 LEU A N 1
ATOM 930 C CA . LEU A 1 112 ? 3.963 -9.109 2.567 1.00 88.56 112 LEU A CA 1
ATOM 931 C C . LEU A 1 112 ? 2.504 -9.276 3.015 1.00 88.56 112 LEU A C 1
ATOM 933 O O . LEU A 1 112 ? 1.596 -9.368 2.185 1.00 88.56 112 LEU A O 1
ATOM 937 N N . LEU A 1 113 ? 2.263 -9.234 4.328 1.00 89.19 113 LEU A N 1
ATOM 938 C CA . LEU A 1 113 ? 0.916 -9.232 4.899 1.00 89.19 113 LEU A CA 1
ATOM 939 C C . LEU A 1 113 ? 0.116 -7.994 4.468 1.00 89.19 113 LEU A C 1
ATOM 941 O O . LEU A 1 113 ? -1.076 -8.094 4.175 1.00 89.19 113 LEU A O 1
ATOM 945 N N . LEU A 1 114 ? 0.771 -6.837 4.406 1.00 91.19 114 LEU A N 1
ATOM 946 C CA . LEU A 1 114 ? 0.172 -5.598 3.925 1.00 91.19 114 LEU A CA 1
ATOM 947 C C . LEU A 1 114 ? -0.274 -5.735 2.461 1.00 91.19 114 LEU A C 1
ATOM 949 O O . LEU A 1 114 ? -1.403 -5.384 2.125 1.00 91.19 114 LEU A O 1
ATOM 953 N N . LEU A 1 115 ? 0.569 -6.324 1.606 1.00 89.94 115 LEU A N 1
ATOM 954 C CA . LEU A 1 115 ? 0.264 -6.551 0.193 1.00 89.94 115 LEU A CA 1
ATOM 955 C C . LEU A 1 115 ? -0.881 -7.559 -0.004 1.00 89.94 115 LEU A C 1
ATOM 957 O O . LEU A 1 115 ? -1.755 -7.331 -0.844 1.00 89.94 115 LEU A O 1
ATOM 961 N N . LYS A 1 116 ? -0.929 -8.622 0.811 1.00 90.25 116 LYS A N 1
ATOM 962 C CA . LYS A 1 116 ? -2.057 -9.573 0.869 1.00 90.25 116 LYS A CA 1
ATOM 963 C C . LYS A 1 116 ? -3.370 -8.854 1.200 1.00 90.25 116 LYS A C 1
ATOM 965 O O . LYS A 1 116 ? -4.393 -9.096 0.566 1.00 90.25 116 LYS A O 1
ATOM 970 N N . ASN A 1 117 ? -3.319 -7.906 2.135 1.00 91.12 117 ASN A N 1
ATOM 971 C CA . ASN A 1 117 ? -4.472 -7.133 2.597 1.00 91.12 117 ASN A CA 1
ATOM 972 C C . ASN A 1 117 ? -4.655 -5.785 1.875 1.00 91.12 117 ASN A C 1
ATOM 974 O O . ASN A 1 117 ? -5.405 -4.935 2.357 1.00 91.12 117 ASN A O 1
ATOM 978 N N . ARG A 1 118 ? -4.037 -5.580 0.700 1.00 91.50 118 ARG A N 1
ATOM 979 C CA . ARG A 1 118 ? -4.058 -4.292 -0.028 1.00 91.50 118 ARG A CA 1
ATOM 980 C C . ARG A 1 118 ? -5.457 -3.727 -0.299 1.00 91.50 118 ARG A C 1
ATOM 982 O O . ARG A 1 118 ? -5.621 -2.519 -0.401 1.00 91.50 118 ARG A O 1
ATOM 989 N N . HIS A 1 119 ? -6.465 -4.595 -0.394 1.00 91.75 119 HIS A N 1
ATOM 990 C CA . HIS A 1 119 ? -7.868 -4.227 -0.611 1.00 91.75 119 HIS A CA 1
ATOM 991 C C . HIS A 1 119 ? -8.490 -3.443 0.552 1.00 91.75 119 HIS A C 1
ATOM 993 O O . HIS A 1 119 ? -9.494 -2.771 0.354 1.00 91.75 119 HIS A O 1
ATOM 999 N N . ALA A 1 120 ? -7.932 -3.559 1.757 1.00 92.25 120 ALA A N 1
ATOM 1000 C CA . ALA A 1 120 ? -8.439 -2.894 2.952 1.00 92.25 120 ALA A CA 1
ATOM 1001 C C . ALA A 1 120 ? -7.659 -1.618 3.305 1.00 92.25 120 ALA A C 1
ATOM 1003 O O . ALA A 1 120 ? -8.016 -0.955 4.276 1.00 92.25 120 ALA A O 1
ATOM 1004 N N . LEU A 1 121 ? -6.593 -1.292 2.560 1.00 92.25 121 LEU A N 1
ATOM 1005 C CA . LEU A 1 121 ? -5.710 -0.170 2.890 1.00 92.25 121 LEU A CA 1
ATOM 1006 C C . LEU A 1 121 ? -6.300 1.180 2.495 1.00 92.25 121 LEU A C 1
ATOM 1008 O O . LEU A 1 121 ? -6.243 2.125 3.270 1.00 92.25 121 LEU A O 1
ATOM 1012 N N . ASP A 1 122 ? -6.878 1.259 1.301 1.00 92.94 122 ASP A N 1
ATOM 1013 C CA . ASP A 1 122 ? -7.474 2.482 0.775 1.00 92.94 122 ASP A CA 1
ATOM 1014 C C . ASP A 1 122 ? -8.934 2.200 0.384 1.00 92.94 122 ASP A C 1
ATOM 1016 O O . ASP A 1 122 ? -9.173 1.352 -0.482 1.00 92.94 122 ASP A O 1
ATOM 1020 N N . PRO A 1 123 ? -9.921 2.903 0.976 1.00 93.06 123 PRO A N 1
ATOM 1021 C CA . PRO A 1 123 ? -11.340 2.699 0.678 1.00 93.06 123 PRO A CA 1
ATOM 1022 C C . PRO A 1 123 ? -11.727 3.025 -0.771 1.00 93.06 123 PRO A C 1
ATOM 1024 O O . PRO A 1 123 ? -12.823 2.667 -1.199 1.00 93.06 123 PRO A O 1
ATOM 1027 N N . LYS A 1 124 ? -10.876 3.731 -1.524 1.00 94.62 124 LYS A N 1
ATOM 1028 C CA . LYS A 1 124 ? -11.130 4.101 -2.923 1.00 94.62 124 LYS A CA 1
ATOM 1029 C C . LYS A 1 124 ? -10.475 3.138 -3.913 1.00 94.62 124 LYS A C 1
ATOM 1031 O O . LYS A 1 124 ? -10.900 3.074 -5.068 1.00 94.62 124 LYS A O 1
ATOM 1036 N N . ARG A 1 125 ? -9.456 2.378 -3.496 1.00 92.25 125 ARG A N 1
ATOM 1037 C CA . ARG A 1 125 ? -8.708 1.478 -4.388 1.00 92.25 125 ARG A CA 1
ATOM 1038 C C . ARG A 1 125 ? -9.252 0.059 -4.326 1.00 92.25 125 ARG A C 1
ATOM 1040 O O . ARG A 1 125 ? -8.934 -0.729 -3.441 1.00 92.25 125 ARG A O 1
ATOM 1047 N N . HIS A 1 126 ? -10.008 -0.298 -5.355 1.00 93.06 126 HIS A N 1
ATOM 1048 C CA . HIS A 1 126 ? -10.579 -1.629 -5.515 1.00 93.06 126 HIS A CA 1
ATOM 1049 C C . HIS A 1 126 ? -9.704 -2.478 -6.445 1.00 93.06 126 HIS A C 1
ATOM 1051 O O . HIS A 1 126 ? -9.848 -2.448 -7.664 1.00 93.06 126 HIS A O 1
ATOM 1057 N N . TYR A 1 127 ? -8.765 -3.235 -5.874 1.00 91.75 127 TYR A N 1
ATOM 1058 C CA . TYR A 1 127 ? -7.915 -4.139 -6.657 1.00 91.75 127 TYR A CA 1
ATOM 1059 C C . TYR A 1 127 ? -8.688 -5.370 -7.156 1.00 91.75 127 TYR A C 1
ATOM 1061 O O . TYR A 1 127 ? -9.657 -5.815 -6.537 1.00 91.75 127 TYR A O 1
ATOM 1069 N N . ARG A 1 128 ? -8.186 -6.000 -8.226 1.00 92.56 128 ARG A N 1
ATOM 1070 C CA . ARG A 1 128 ? -8.640 -7.331 -8.657 1.00 92.56 128 ARG A CA 1
ATOM 1071 C C . ARG A 1 128 ? -8.391 -8.358 -7.550 1.00 92.56 128 ARG A C 1
ATOM 1073 O O . ARG A 1 128 ? -7.295 -8.392 -6.982 1.00 92.56 128 ARG A O 1
ATOM 1080 N N . LYS A 1 129 ? -9.391 -9.200 -7.273 1.00 88.75 129 LYS A N 1
ATOM 1081 C CA . LYS A 1 129 ? -9.283 -10.315 -6.322 1.00 88.75 129 LYS A CA 1
ATOM 1082 C C . LYS A 1 129 ? -8.239 -11.305 -6.841 1.00 88.75 129 LYS A C 1
ATOM 1084 O O . LYS A 1 129 ? -8.409 -11.873 -7.916 1.00 88.75 129 LYS A O 1
ATOM 1089 N N . LEU A 1 130 ? -7.144 -11.456 -6.105 1.00 81.62 130 LEU A N 1
ATOM 1090 C CA . LEU A 1 130 ? -6.087 -12.419 -6.396 1.00 81.62 130 LEU A CA 1
ATOM 1091 C C . LEU A 1 130 ? -5.966 -13.358 -5.200 1.00 81.62 130 LEU A C 1
ATOM 1093 O O . LEU A 1 130 ? -5.706 -12.900 -4.091 1.00 81.62 130 LEU A O 1
ATOM 1097 N N . ASN A 1 131 ? -6.108 -14.660 -5.432 1.00 77.12 131 ASN A N 1
ATOM 1098 C CA . ASN A 1 131 ? -5.901 -15.687 -4.409 1.00 77.12 131 ASN A CA 1
ATOM 1099 C C . ASN A 1 131 ? -4.416 -16.070 -4.341 1.00 77.12 131 ASN A C 1
ATOM 1101 O O . ASN A 1 131 ? -4.060 -17.240 -4.447 1.00 77.12 131 ASN A O 1
ATOM 1105 N N . ILE A 1 132 ? -3.532 -15.073 -4.251 1.00 73.75 132 ILE A N 1
ATOM 1106 C CA . ILE A 1 132 ? -2.099 -15.337 -4.114 1.00 73.75 132 ILE A CA 1
ATOM 1107 C C . ILE A 1 132 ? -1.841 -15.675 -2.649 1.00 73.75 132 ILE A C 1
ATOM 1109 O O . ILE A 1 132 ? -1.972 -14.828 -1.762 1.00 73.75 132 ILE A O 1
ATOM 1113 N N . ASN A 1 133 ? -1.463 -16.926 -2.402 1.00 76.06 133 ASN A N 1
ATOM 1114 C CA . ASN A 1 133 ? -0.949 -17.351 -1.109 1.00 76.06 133 ASN A CA 1
ATOM 1115 C C . ASN A 1 133 ? 0.466 -16.805 -0.957 1.00 76.06 133 ASN A C 1
ATOM 1117 O O . ASN A 1 133 ? 1.438 -17.447 -1.339 1.00 76.06 133 ASN A O 1
ATOM 1121 N N . MET A 1 134 ? 0.554 -15.592 -0.415 1.00 71.19 134 MET A N 1
ATOM 1122 C CA . MET A 1 134 ? 1.818 -14.901 -0.171 1.00 71.19 134 MET A CA 1
ATOM 1123 C C . MET A 1 134 ? 2.795 -15.729 0.680 1.00 71.19 134 MET A C 1
ATOM 1125 O O . MET A 1 134 ? 3.999 -15.613 0.505 1.00 71.19 134 MET A O 1
ATOM 1129 N N . ASP A 1 135 ? 2.272 -16.607 1.538 1.00 70.88 135 ASP A N 1
ATOM 1130 C CA . ASP A 1 135 ? 3.043 -17.515 2.393 1.00 70.88 135 ASP A CA 1
ATOM 1131 C C . ASP A 1 135 ? 3.797 -18.608 1.600 1.00 70.88 135 ASP A C 1
ATOM 1133 O O . ASP A 1 135 ? 4.751 -19.183 2.111 1.00 70.88 135 ASP A O 1
ATOM 1137 N N . ASN A 1 136 ? 3.407 -18.861 0.343 1.00 70.06 136 ASN A N 1
ATOM 1138 C CA . ASN A 1 136 ? 4.023 -19.859 -0.542 1.00 70.06 136 ASN A CA 1
ATOM 1139 C C . ASN A 1 136 ? 4.939 -19.229 -1.605 1.00 70.06 136 ASN A C 1
ATOM 1141 O O . ASN A 1 136 ? 5.402 -19.918 -2.515 1.00 70.06 136 ASN A O 1
ATOM 1145 N N . VAL A 1 137 ? 5.158 -17.912 -1.548 1.00 75.88 137 VAL A N 1
ATOM 1146 C CA . VAL A 1 137 ? 6.065 -17.228 -2.470 1.00 75.88 137 VAL A CA 1
ATOM 1147 C C . VAL A 1 137 ? 7.482 -17.388 -1.927 1.00 75.88 137 VAL A C 1
ATOM 1149 O O . VAL A 1 137 ? 7.918 -16.626 -1.070 1.00 75.88 137 VAL A O 1
ATOM 1152 N N . ASN A 1 138 ? 8.184 -18.409 -2.415 1.00 72.44 138 ASN A N 1
ATOM 1153 C CA . ASN A 1 138 ? 9.566 -18.685 -2.014 1.00 72.44 138 ASN A CA 1
ATOM 1154 C C . ASN A 1 138 ? 10.552 -17.722 -2.682 1.00 72.44 138 ASN A C 1
ATOM 1156 O O . ASN A 1 138 ? 11.495 -17.264 -2.043 1.00 72.44 138 ASN A O 1
ATOM 1160 N N . ASP A 1 139 ? 10.273 -17.348 -3.932 1.00 80.19 139 ASP A N 1
ATOM 1161 C CA . ASP A 1 139 ? 11.160 -16.518 -4.736 1.00 80.19 139 ASP A CA 1
ATOM 1162 C C . ASP A 1 139 ? 10.567 -15.123 -4.896 1.00 80.19 139 ASP A C 1
ATOM 1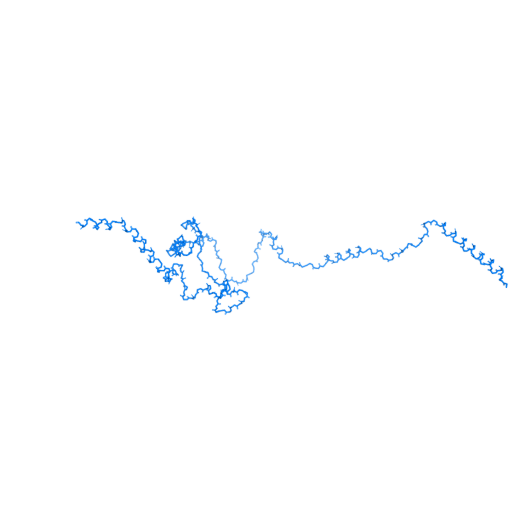164 O O . ASP A 1 139 ? 9.679 -14.876 -5.716 1.00 80.19 139 ASP A O 1
ATOM 1168 N N . TYR A 1 140 ? 11.061 -14.182 -4.102 1.00 81.94 140 TYR A N 1
ATOM 1169 C CA . TYR A 1 140 ? 10.709 -12.779 -4.246 1.00 81.94 140 TYR A CA 1
ATOM 1170 C C . TYR A 1 140 ? 11.932 -11.895 -4.042 1.00 81.94 140 TYR A C 1
ATOM 1172 O O . TYR A 1 140 ? 12.854 -12.213 -3.294 1.00 81.94 140 TYR A O 1
ATOM 1180 N N . LYS A 1 141 ? 11.941 -10.764 -4.748 1.00 85.25 141 LYS A N 1
ATOM 1181 C CA . LYS A 1 141 ? 12.994 -9.753 -4.668 1.00 85.25 141 LYS A CA 1
ATOM 1182 C C . LYS A 1 141 ? 12.349 -8.422 -4.328 1.00 85.25 141 LYS A C 1
ATOM 1184 O O . LYS A 1 141 ? 11.377 -8.018 -4.965 1.00 85.25 141 LYS A O 1
ATOM 1189 N N . VAL A 1 142 ? 12.879 -7.756 -3.311 1.00 85.31 142 VAL A N 1
ATOM 1190 C CA . VAL A 1 142 ? 12.469 -6.398 -2.949 1.00 85.31 142 VAL A CA 1
ATOM 1191 C C . VAL A 1 142 ? 13.362 -5.427 -3.706 1.00 85.31 142 VAL A C 1
ATOM 1193 O O . VAL A 1 142 ? 14.581 -5.570 -3.689 1.00 85.31 142 VAL A O 1
ATOM 1196 N N . GLY A 1 143 ? 12.757 -4.451 -4.376 1.00 87.75 143 GLY A N 1
ATOM 1197 C CA . GLY A 1 143 ? 13.469 -3.409 -5.105 1.00 87.75 143 GLY A CA 1
ATOM 1198 C C . GLY A 1 143 ? 12.897 -2.032 -4.798 1.00 87.75 143 GLY A C 1
ATOM 1199 O O . GLY A 1 143 ? 11.731 -1.899 -4.422 1.00 87.75 143 GLY A O 1
ATOM 1200 N N . THR A 1 144 ? 13.724 -1.009 -4.985 1.00 85.75 144 THR A N 1
ATOM 1201 C CA . THR A 1 144 ? 13.320 0.396 -4.887 1.00 85.75 144 THR A CA 1
ATOM 1202 C C . THR A 1 144 ? 13.124 0.944 -6.291 1.00 85.75 144 THR A C 1
ATOM 1204 O O . THR A 1 144 ? 13.974 0.745 -7.156 1.00 85.75 144 THR A O 1
ATOM 1207 N N . ILE A 1 145 ? 12.014 1.645 -6.524 1.00 82.06 145 ILE A N 1
ATOM 1208 C CA . ILE A 1 145 ? 11.759 2.286 -7.816 1.00 82.06 145 ILE A CA 1
ATOM 1209 C C . ILE A 1 145 ? 12.759 3.432 -7.992 1.00 82.06 145 ILE A C 1
ATOM 1211 O O . ILE A 1 145 ? 12.765 4.393 -7.219 1.00 82.06 145 ILE A O 1
ATOM 1215 N N . ILE A 1 146 ? 13.593 3.326 -9.022 1.00 78.94 146 ILE A N 1
ATOM 1216 C CA . ILE A 1 146 ? 14.418 4.422 -9.521 1.00 78.94 146 ILE A CA 1
ATOM 1217 C C . ILE A 1 146 ? 13.577 5.089 -10.602 1.00 78.94 146 ILE A C 1
ATOM 1219 O O . ILE A 1 146 ? 13.372 4.521 -11.669 1.00 78.94 146 ILE A O 1
ATOM 1223 N N . GLY A 1 147 ? 13.000 6.243 -10.289 1.00 64.69 147 GLY A N 1
ATOM 1224 C CA . GLY A 1 147 ? 12.323 7.036 -11.311 1.00 64.69 147 GLY A CA 1
ATOM 1225 C C . GLY A 1 147 ? 13.334 7.543 -12.340 1.00 64.69 147 GLY A C 1
ATOM 1226 O O . GLY A 1 147 ? 14.490 7.825 -12.010 1.00 64.69 147 GLY A O 1
ATOM 1227 N N . ASP A 1 148 ? 12.882 7.617 -13.580 1.00 57.09 148 ASP A N 1
ATOM 1228 C CA . ASP A 1 148 ? 13.717 7.982 -14.709 1.00 57.09 148 ASP A CA 1
ATOM 1229 C C . ASP A 1 148 ? 14.060 9.486 -14.681 1.00 57.09 148 ASP A C 1
ATOM 1231 O O . ASP A 1 148 ? 13.262 10.308 -14.222 1.00 57.09 148 ASP A O 1
ATOM 1235 N N . MET A 1 149 ? 15.256 9.847 -15.155 1.00 52.06 149 MET A N 1
ATOM 1236 C CA . MET A 1 149 ? 15.616 11.243 -15.459 1.00 52.06 149 MET A CA 1
ATOM 1237 C C . MET A 1 149 ? 15.061 11.683 -16.824 1.00 52.06 149 MET A C 1
ATOM 1239 O O . MET A 1 149 ? 15.123 12.868 -17.162 1.00 52.06 149 MET A O 1
ATOM 1243 N N . PHE A 1 150 ? 14.520 10.745 -17.605 1.00 50.31 150 PHE A N 1
ATOM 1244 C CA . PHE A 1 150 ? 13.974 10.975 -18.935 1.00 50.31 150 PHE A CA 1
ATOM 1245 C C . PHE A 1 150 ? 12.443 10.981 -18.930 1.00 50.31 150 PHE A C 1
ATOM 1247 O O . PHE A 1 150 ? 11.791 9.988 -19.233 1.00 50.31 150 PHE A O 1
ATOM 1254 N N . ASP A 1 151 ? 11.854 12.143 -18.670 1.00 50.19 151 ASP A N 1
ATOM 1255 C CA . ASP A 1 151 ? 10.489 12.420 -19.111 1.00 50.19 151 ASP A CA 1
ATOM 1256 C C . ASP A 1 151 ? 10.554 12.993 -20.540 1.00 50.19 151 ASP A C 1
ATOM 1258 O O . ASP A 1 151 ? 11.126 14.057 -20.777 1.00 50.19 151 ASP A O 1
ATOM 1262 N N . ASN A 1 152 ? 9.998 12.279 -21.525 1.00 48.00 152 ASN A N 1
ATOM 1263 C CA . ASN A 1 152 ? 9.831 12.741 -22.916 1.00 48.00 152 ASN A CA 1
ATOM 1264 C C . ASN A 1 152 ? 11.123 13.137 -23.673 1.00 48.00 152 ASN A C 1
ATOM 1266 O O . ASN A 1 152 ? 11.161 14.163 -24.357 1.00 48.00 152 ASN A O 1
ATOM 1270 N N . GLY A 1 153 ? 12.187 12.331 -23.584 1.00 48.84 153 GLY A N 1
ATOM 1271 C CA . GLY A 1 153 ? 13.367 12.466 -24.457 1.00 48.84 153 GLY A CA 1
ATOM 1272 C C . GLY A 1 153 ? 14.210 13.731 -24.246 1.00 48.84 153 GLY A C 1
ATOM 1273 O O . GLY A 1 153 ? 15.078 14.027 -25.066 1.00 48.84 153 GLY A O 1
ATOM 1274 N N . LYS A 1 154 ? 13.988 14.484 -23.161 1.00 50.03 154 LYS A N 1
ATOM 1275 C CA . LYS A 1 154 ? 14.818 15.636 -22.790 1.00 50.03 154 LYS A CA 1
ATOM 1276 C C . LYS A 1 154 ? 15.550 15.343 -21.488 1.00 50.03 154 LYS A C 1
ATOM 1278 O O . LYS A 1 154 ? 14.932 15.014 -20.483 1.00 50.03 154 LYS A O 1
ATOM 1283 N N . ASN A 1 155 ? 16.873 15.501 -21.519 1.00 47.72 155 ASN A N 1
ATOM 1284 C CA . ASN A 1 155 ? 17.724 15.467 -20.333 1.00 47.72 155 ASN A CA 1
ATOM 1285 C C . ASN A 1 155 ? 17.290 16.580 -19.374 1.00 47.72 155 ASN A C 1
ATOM 1287 O O . ASN A 1 155 ? 17.689 17.737 -19.532 1.00 47.72 155 ASN A O 1
ATOM 1291 N N . HIS A 1 156 ? 16.487 16.255 -18.365 1.00 50.38 156 HIS A N 1
ATOM 1292 C CA . HIS A 1 156 ? 16.300 17.154 -17.240 1.00 50.38 156 HIS A CA 1
ATOM 1293 C C . HIS A 1 156 ? 17.514 16.989 -16.331 1.00 50.38 156 HIS A C 1
ATOM 1295 O O . HIS A 1 156 ? 17.573 16.107 -15.479 1.00 50.38 156 HIS A O 1
ATOM 1301 N N . GLY A 1 157 ? 18.529 17.825 -16.570 1.00 42.47 157 GLY A N 1
ATOM 1302 C CA . GLY A 1 157 ? 19.718 17.921 -15.734 1.00 42.47 157 GLY A CA 1
ATOM 1303 C C . GLY A 1 157 ? 19.339 18.122 -14.266 1.00 42.47 157 GLY A C 1
ATOM 1304 O O . GLY A 1 157 ? 18.995 19.218 -13.836 1.00 42.47 157 GLY A O 1
ATOM 1305 N N . GLY A 1 158 ? 19.384 17.033 -13.506 1.00 44.84 158 GLY A N 1
ATOM 1306 C CA . GLY A 1 158 ? 19.746 17.006 -12.096 1.00 44.84 158 GLY A CA 1
ATOM 1307 C C . GLY A 1 158 ? 18.776 17.534 -11.041 1.00 44.84 158 GLY A C 1
ATOM 1308 O O . GLY A 1 158 ? 19.124 17.379 -9.875 1.00 44.84 158 GLY A O 1
ATOM 1309 N N . VAL A 1 159 ? 17.615 18.134 -11.347 1.00 47.53 159 VAL A N 1
ATOM 1310 C CA . VAL A 1 159 ? 16.867 18.827 -10.267 1.00 47.53 159 VAL A CA 1
ATOM 1311 C C . VAL A 1 159 ? 15.405 18.426 -10.061 1.00 47.53 159 VAL A C 1
ATOM 1313 O O . VAL A 1 159 ? 15.001 18.382 -8.908 1.00 47.53 159 VAL A O 1
ATOM 1316 N N . LEU A 1 160 ? 14.596 18.058 -11.058 1.00 47.75 160 LEU A N 1
ATOM 1317 C CA . LEU A 1 160 ? 13.174 17.741 -10.814 1.00 47.75 160 LEU A CA 1
ATOM 1318 C C . LEU A 1 160 ? 12.642 16.755 -11.864 1.00 47.75 160 LEU A C 1
ATOM 1320 O O . LEU A 1 160 ? 12.421 17.138 -13.011 1.00 47.75 160 LEU A O 1
ATOM 1324 N N . ASN A 1 161 ? 12.406 15.506 -11.454 1.00 51.72 161 ASN A N 1
ATOM 1325 C CA . ASN A 1 161 ? 11.775 14.472 -12.280 1.00 51.72 161 ASN A CA 1
ATOM 1326 C C . ASN A 1 161 ? 10.269 14.759 -12.370 1.00 51.72 161 ASN A C 1
ATOM 1328 O O . ASN A 1 161 ? 9.489 14.416 -11.477 1.00 51.72 161 ASN A O 1
ATOM 1332 N N . LYS A 1 162 ? 9.899 15.510 -13.409 1.00 51.81 162 LYS A N 1
ATOM 1333 C CA . LYS A 1 162 ? 8.546 16.001 -13.682 1.00 51.81 162 LYS A CA 1
ATOM 1334 C C . LYS A 1 162 ? 7.866 15.090 -14.694 1.00 51.81 162 LYS A C 1
ATOM 1336 O O . LYS A 1 162 ? 8.043 15.279 -15.895 1.00 51.81 162 LYS A O 1
ATOM 1341 N N . THR A 1 163 ? 7.021 14.193 -14.199 1.00 49.50 163 THR A N 1
ATOM 1342 C CA . THR A 1 163 ? 6.238 13.293 -15.046 1.00 49.50 163 THR A CA 1
ATOM 1343 C C . THR A 1 163 ? 4.896 13.904 -15.385 1.00 49.50 163 THR A C 1
ATOM 1345 O O . THR A 1 163 ? 4.128 14.334 -14.518 1.00 49.50 163 THR A O 1
ATOM 1348 N N . TYR A 1 164 ? 4.604 13.942 -16.678 1.00 48.78 164 TYR A N 1
ATOM 1349 C CA . TYR A 1 164 ? 3.310 14.372 -17.179 1.00 48.78 164 TYR A CA 1
ATOM 1350 C C . TYR A 1 164 ? 2.399 13.152 -17.261 1.00 48.78 164 TYR A C 1
ATOM 1352 O O . TYR A 1 164 ? 2.554 12.310 -18.142 1.00 48.78 164 TYR A O 1
ATOM 1360 N N . ILE A 1 165 ? 1.431 13.061 -16.352 1.00 47.94 165 ILE A N 1
ATOM 1361 C CA . ILE A 1 165 ? 0.342 12.087 -16.452 1.00 47.94 165 ILE A CA 1
ATOM 1362 C C . ILE A 1 165 ? -0.908 12.877 -16.844 1.00 47.94 165 ILE A C 1
ATOM 1364 O O . ILE A 1 165 ? -1.334 13.773 -16.118 1.00 47.94 165 ILE A O 1
ATOM 1368 N N . ASN A 1 166 ? -1.481 12.576 -18.013 1.00 45.53 166 ASN A N 1
ATOM 1369 C CA . ASN A 1 166 ? -2.690 13.223 -18.546 1.00 45.53 166 ASN A CA 1
ATOM 1370 C C . ASN A 1 166 ? -2.601 14.763 -18.652 1.00 45.53 166 ASN A C 1
ATOM 1372 O O . ASN A 1 166 ? -3.538 15.471 -18.296 1.00 45.53 166 ASN A O 1
ATOM 1376 N N . GLY A 1 167 ? -1.465 15.298 -19.112 1.00 48.12 167 GLY A N 1
ATOM 1377 C CA . GLY A 1 167 ? -1.297 16.737 -19.371 1.00 48.12 167 GLY A CA 1
ATOM 1378 C C . GLY A 1 167 ? -1.086 17.619 -18.133 1.00 48.12 167 GLY A C 1
ATOM 1379 O O . GLY A 1 167 ? -0.829 18.810 -18.288 1.00 48.12 167 GLY A O 1
ATOM 1380 N N . SER A 1 168 ? -1.122 17.058 -16.920 1.00 46.88 168 SER A N 1
ATOM 1381 C CA . SER A 1 168 ? -0.782 17.770 -15.683 1.00 46.88 168 SER A CA 1
ATOM 1382 C C . SER A 1 168 ? 0.624 17.396 -15.214 1.00 46.88 168 SER A C 1
ATOM 1384 O O . SER A 1 168 ? 0.979 16.218 -15.163 1.00 46.88 168 SER A O 1
ATOM 1386 N N . MET A 1 169 ? 1.426 18.400 -14.851 1.00 52.94 169 MET A N 1
ATOM 1387 C CA . MET A 1 169 ? 2.774 18.205 -14.315 1.00 52.94 169 MET A CA 1
ATOM 1388 C C . MET A 1 169 ? 2.669 17.656 -12.889 1.00 52.94 169 MET A C 1
ATOM 1390 O O . MET A 1 169 ? 2.267 18.372 -11.971 1.00 52.94 169 MET A O 1
ATOM 1394 N N . THR A 1 170 ? 2.998 16.378 -12.706 1.00 54.22 170 THR A N 1
ATOM 1395 C CA . THR A 1 170 ? 2.958 15.708 -11.399 1.00 54.22 170 THR A CA 1
ATOM 1396 C C . THR A 1 170 ? 4.350 15.218 -11.012 1.00 54.22 170 THR A C 1
ATOM 1398 O O . THR A 1 170 ? 5.055 14.618 -11.820 1.00 54.22 170 THR A O 1
ATOM 1401 N N . ASN A 1 171 ? 4.763 15.456 -9.764 1.00 59.72 171 ASN A N 1
ATOM 1402 C CA . ASN A 1 171 ? 5.972 14.834 -9.228 1.00 59.72 171 ASN A CA 1
ATOM 1403 C C . ASN A 1 171 ? 5.656 13.358 -8.946 1.00 59.72 171 ASN A C 1
ATOM 1405 O O . ASN A 1 171 ? 4.981 13.039 -7.970 1.00 59.72 171 ASN A O 1
ATOM 1409 N N . SER A 1 172 ? 6.114 12.464 -9.821 1.00 65.12 172 SER A N 1
ATOM 1410 C CA . SER A 1 172 ? 6.009 11.009 -9.633 1.00 65.12 172 SER A CA 1
ATOM 1411 C C . SER A 1 172 ? 7.012 10.494 -8.594 1.00 65.12 172 SER A C 1
ATOM 1413 O O . SER A 1 172 ? 6.801 9.451 -7.974 1.00 65.12 172 SER A O 1
ATOM 1415 N N . MET A 1 173 ? 8.098 11.241 -8.377 1.00 69.50 173 MET A N 1
ATOM 1416 C CA . MET A 1 173 ? 9.117 10.935 -7.385 1.00 69.50 173 MET A CA 1
ATOM 1417 C C . MET A 1 173 ? 8.809 11.517 -6.008 1.00 69.50 173 MET A C 1
ATOM 1419 O O . MET A 1 173 ? 8.465 12.686 -5.856 1.00 69.50 173 MET A O 1
ATOM 1423 N N . VAL A 1 174 ? 9.069 10.695 -4.995 1.00 74.75 174 VAL A N 1
ATOM 1424 C CA . VAL A 1 174 ? 9.062 11.079 -3.582 1.00 74.75 174 VAL A CA 1
ATOM 1425 C C . VAL A 1 174 ? 10.359 11.828 -3.242 1.00 74.75 174 VAL A C 1
ATOM 1427 O O . VAL A 1 174 ? 11.449 11.419 -3.668 1.00 74.75 174 VAL A O 1
ATOM 1430 N N . ASN A 1 175 ? 10.265 12.914 -2.467 1.00 78.00 175 ASN A N 1
ATOM 1431 C CA . ASN A 1 175 ? 11.433 13.677 -2.016 1.00 78.00 175 ASN A CA 1
ATOM 1432 C C . ASN A 1 175 ? 12.338 12.820 -1.129 1.00 78.00 175 ASN A C 1
ATOM 1434 O O . ASN A 1 175 ? 11.881 11.895 -0.472 1.00 78.00 175 ASN A O 1
ATOM 1438 N N . LYS A 1 176 ? 13.630 13.155 -1.036 1.00 78.75 176 LYS A N 1
ATOM 1439 C CA . LYS A 1 176 ? 14.586 12.391 -0.211 1.00 78.75 176 LYS A CA 1
ATOM 1440 C C . LYS A 1 176 ? 14.176 12.287 1.267 1.00 78.75 176 LYS A C 1
ATOM 1442 O O . LYS A 1 176 ? 14.483 11.277 1.886 1.00 78.75 176 LYS A O 1
ATOM 1447 N N . LEU A 1 177 ? 13.505 13.311 1.796 1.00 82.44 177 LEU A N 1
ATOM 1448 C CA . LEU A 1 177 ? 13.024 13.363 3.181 1.00 82.44 177 LEU A CA 1
ATOM 1449 C C . LEU A 1 177 ? 11.852 12.409 3.426 1.00 82.44 177 LEU A C 1
ATOM 1451 O O . LEU A 1 177 ? 11.800 11.776 4.470 1.00 82.44 177 LEU A O 1
ATOM 1455 N N . ASP A 1 178 ? 10.981 12.259 2.431 1.00 80.31 178 ASP A N 1
ATOM 1456 C CA . ASP A 1 178 ? 9.754 11.460 2.519 1.00 80.31 178 ASP A CA 1
ATOM 1457 C C . ASP A 1 178 ? 9.994 9.997 2.073 1.00 80.31 178 ASP A C 1
ATOM 1459 O O . ASP A 1 178 ? 9.073 9.187 1.969 1.00 80.31 178 ASP A O 1
ATOM 1463 N N . LYS A 1 179 ? 11.246 9.635 1.743 1.00 82.62 179 LYS A N 1
ATOM 1464 C CA . LYS A 1 179 ? 11.621 8.276 1.327 1.00 82.62 179 LYS A CA 1
ATOM 1465 C C . LYS A 1 179 ? 11.776 7.374 2.543 1.00 82.62 179 LYS A C 1
ATOM 1467 O O . LYS A 1 179 ? 12.810 7.384 3.210 1.00 82.62 179 LYS A O 1
ATOM 1472 N N . ASN A 1 180 ? 10.807 6.490 2.737 1.00 85.75 180 ASN A N 1
ATOM 1473 C CA . ASN A 1 180 ? 10.923 5.428 3.726 1.00 85.75 180 ASN A CA 1
ATOM 1474 C C . AS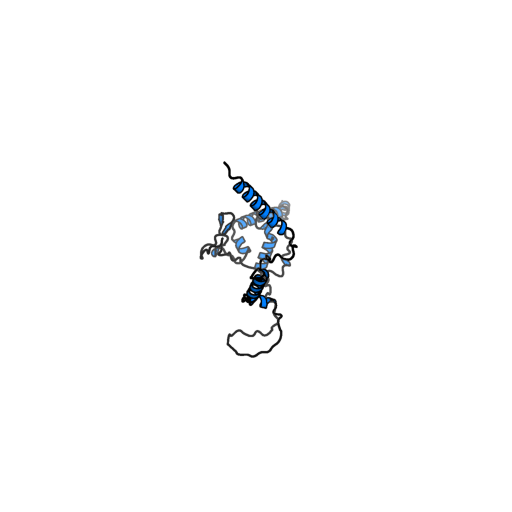N A 1 180 ? 11.637 4.186 3.200 1.00 85.75 180 ASN A C 1
ATOM 1476 O O . ASN A 1 180 ? 11.617 3.861 2.014 1.00 85.75 180 ASN A O 1
ATOM 1480 N N . LYS A 1 181 ? 12.218 3.435 4.140 1.00 85.31 181 LYS A N 1
ATOM 1481 C CA . LYS A 1 181 ? 12.870 2.140 3.880 1.00 85.31 181 LYS A CA 1
ATOM 1482 C C . LYS A 1 181 ? 11.876 1.024 3.547 1.00 85.31 181 LYS A C 1
ATOM 1484 O O . LYS A 1 181 ? 12.248 0.026 2.944 1.00 85.31 181 LYS A O 1
ATOM 1489 N N . SER A 1 182 ? 10.623 1.170 3.975 1.00 86.88 182 SER A N 1
ATOM 1490 C CA . SER A 1 182 ? 9.615 0.114 3.949 1.00 86.88 182 SER A CA 1
ATOM 1491 C C . SER A 1 182 ? 8.259 0.667 3.527 1.00 86.88 182 SER A C 1
ATOM 1493 O O . SER A 1 182 ? 7.917 1.806 3.850 1.00 86.88 182 SER A O 1
ATOM 1495 N N . ILE A 1 183 ? 7.459 -0.166 2.855 1.00 89.06 183 ILE A N 1
ATOM 1496 C CA . ILE A 1 183 ? 6.097 0.180 2.427 1.00 89.06 183 ILE A CA 1
ATOM 1497 C C . ILE A 1 183 ? 5.247 0.561 3.641 1.00 89.06 183 ILE A C 1
ATOM 1499 O O . ILE A 1 183 ? 4.525 1.551 3.592 1.00 89.06 183 ILE A O 1
ATOM 1503 N N . LEU A 1 184 ? 5.367 -0.183 4.746 1.00 90.62 184 LEU A N 1
ATOM 1504 C CA . LEU A 1 184 ? 4.654 0.123 5.986 1.00 90.62 184 LEU A CA 1
ATOM 1505 C C . LEU A 1 184 ? 5.007 1.511 6.545 1.00 90.62 184 LEU A C 1
ATOM 1507 O O . LEU A 1 184 ? 4.127 2.176 7.078 1.00 90.62 184 LEU A O 1
ATOM 1511 N N . GLY A 1 185 ? 6.264 1.948 6.403 1.00 89.06 185 GLY A N 1
ATOM 1512 C CA . GLY A 1 185 ? 6.699 3.277 6.844 1.00 89.06 185 GLY A CA 1
ATOM 1513 C C . GLY A 1 185 ? 5.923 4.389 6.141 1.00 89.06 185 GLY A C 1
ATOM 1514 O O . GLY A 1 185 ? 5.370 5.254 6.807 1.00 89.06 185 GLY A O 1
ATOM 1515 N N . ASN A 1 186 ? 5.756 4.277 4.818 1.00 89.25 186 ASN A N 1
ATOM 1516 C CA . ASN A 1 186 ? 4.976 5.244 4.036 1.00 89.25 186 ASN A CA 1
ATOM 1517 C C . ASN A 1 186 ? 3.517 5.343 4.506 1.00 89.25 186 ASN A C 1
ATOM 1519 O O . ASN A 1 186 ? 2.965 6.434 4.572 1.00 89.25 186 ASN A O 1
ATOM 1523 N N . TYR A 1 187 ? 2.889 4.214 4.846 1.00 90.31 187 TYR A N 1
ATOM 1524 C CA . TYR A 1 187 ? 1.511 4.226 5.349 1.00 90.31 187 TYR A CA 1
ATOM 1525 C C . TYR A 1 187 ? 1.396 4.810 6.755 1.00 90.31 187 TYR A C 1
ATOM 1527 O O . TYR A 1 187 ? 0.376 5.403 7.077 1.00 90.31 187 TYR A O 1
ATOM 1535 N N . LEU A 1 188 ? 2.416 4.638 7.598 1.00 89.50 188 LEU A N 1
ATOM 1536 C CA . LEU A 1 188 ? 2.389 5.169 8.960 1.00 89.50 188 LEU A CA 1
ATOM 1537 C C . LEU A 1 188 ? 2.543 6.698 8.985 1.00 89.50 188 LEU A C 1
ATOM 1539 O O . LEU A 1 188 ? 2.049 7.355 9.897 1.00 89.50 188 LEU A O 1
ATOM 1543 N N . GLU A 1 189 ? 3.225 7.264 7.989 1.00 91.25 189 GLU A N 1
ATOM 1544 C CA . GLU A 1 189 ? 3.379 8.713 7.838 1.00 91.25 189 GLU A CA 1
ATOM 1545 C C . GLU A 1 189 ? 2.153 9.387 7.198 1.00 91.25 189 GLU A C 1
ATOM 1547 O O . GLU A 1 189 ? 1.903 10.575 7.432 1.00 91.25 189 GLU A O 1
ATOM 1552 N N . ASP A 1 190 ? 1.352 8.644 6.430 1.00 92.56 190 ASP A N 1
ATOM 1553 C CA . ASP A 1 190 ? 0.156 9.165 5.771 1.00 92.56 190 ASP A CA 1
ATOM 1554 C C . ASP A 1 190 ? -1.008 9.370 6.758 1.00 92.56 190 ASP A C 1
ATOM 1556 O O . ASP A 1 190 ? -1.769 8.459 7.097 1.00 92.56 190 ASP A O 1
ATOM 1560 N N . LYS A 1 191 ? -1.198 10.631 7.157 1.00 94.50 191 LYS A N 1
ATOM 1561 C CA . LYS A 1 191 ? -2.225 11.079 8.111 1.00 94.50 191 LYS A CA 1
ATOM 1562 C C . LYS A 1 191 ? -3.658 10.734 7.696 1.00 94.50 191 LYS A C 1
ATOM 1564 O O . LYS A 1 191 ? -4.499 10.506 8.575 1.00 94.50 191 LYS A O 1
ATOM 1569 N N . ASP A 1 192 ? -3.961 10.716 6.400 1.00 93.38 192 ASP A N 1
ATOM 1570 C CA . ASP A 1 192 ? -5.322 10.460 5.924 1.00 93.38 192 ASP A CA 1
ATOM 1571 C C . ASP A 1 192 ? -5.680 8.982 6.075 1.00 93.38 192 ASP A C 1
ATOM 1573 O O . ASP A 1 192 ? -6.767 8.650 6.576 1.00 93.38 192 ASP A O 1
ATOM 1577 N N . THR A 1 193 ? -4.748 8.089 5.726 1.00 92.00 193 THR A N 1
ATOM 1578 C CA . THR A 1 193 ? -4.913 6.652 5.988 1.00 92.00 193 THR A CA 1
ATOM 1579 C C . THR A 1 193 ? -4.996 6.369 7.482 1.00 92.00 193 THR A C 1
ATOM 1581 O O . THR A 1 193 ? -5.869 5.618 7.921 1.00 92.00 193 THR A O 1
ATOM 1584 N N . ASP A 1 194 ? -4.188 7.054 8.286 1.00 94.62 194 ASP A N 1
ATOM 1585 C CA . ASP A 1 194 ? -4.158 6.899 9.735 1.00 94.62 194 ASP A CA 1
ATOM 1586 C C . ASP A 1 194 ? -5.508 7.256 10.382 1.00 94.62 194 ASP A C 1
ATOM 1588 O O . ASP A 1 194 ? -6.059 6.518 11.211 1.00 94.62 194 ASP A O 1
ATOM 1592 N N . LYS A 1 195 ? -6.106 8.370 9.942 1.00 96.25 195 LYS A N 1
ATOM 1593 C CA . LYS A 1 195 ? -7.451 8.799 10.350 1.00 96.25 195 LYS A CA 1
ATOM 1594 C C . LYS A 1 195 ? -8.515 7.791 9.920 1.00 96.25 195 LYS A C 1
ATOM 1596 O O . LYS A 1 195 ? -9.420 7.479 10.704 1.00 96.25 195 LYS A O 1
ATOM 1601 N N . TYR A 1 196 ? -8.421 7.281 8.692 1.00 95.50 196 TYR A N 1
ATOM 1602 C CA . TYR A 1 196 ? -9.337 6.265 8.181 1.00 95.50 196 TYR A CA 1
ATOM 1603 C C . TYR A 1 196 ? -9.266 4.976 9.004 1.00 95.50 196 TYR A C 1
ATOM 1605 O O . TYR A 1 196 ? -10.309 4.504 9.470 1.00 95.50 196 TYR A O 1
ATOM 1613 N N . PHE A 1 197 ? -8.065 4.442 9.236 1.00 96.19 197 PHE A N 1
ATOM 1614 C CA . PHE A 1 197 ? -7.871 3.207 9.989 1.00 96.19 197 PHE A CA 1
ATOM 1615 C C . PHE A 1 197 ? -8.341 3.342 11.427 1.00 96.19 197 PHE A C 1
ATOM 1617 O O . PHE A 1 197 ? -9.068 2.466 11.889 1.00 96.19 197 PHE A O 1
ATOM 1624 N N . LYS A 1 198 ? -8.024 4.448 12.114 1.00 96.56 198 LYS A N 1
ATOM 1625 C CA . LYS A 1 198 ? -8.517 4.700 13.478 1.00 96.56 198 LYS A CA 1
ATOM 1626 C C . LYS A 1 198 ? -10.042 4.691 13.517 1.00 96.56 198 LYS A C 1
ATOM 1628 O O . LYS A 1 198 ? -10.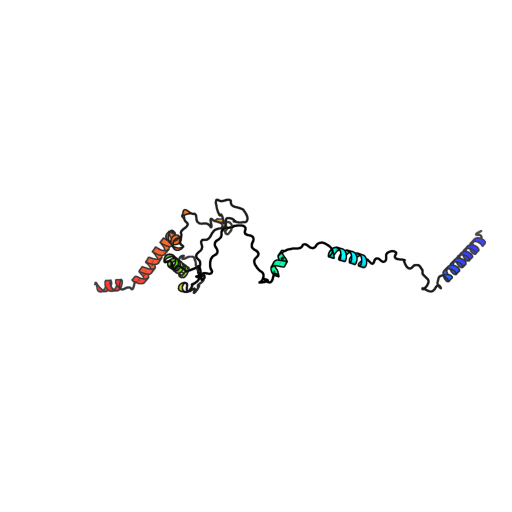631 3.926 14.278 1.00 96.56 198 LYS A O 1
ATOM 1633 N N . ARG A 1 199 ? -10.695 5.470 12.647 1.00 97.50 199 ARG A N 1
ATOM 1634 C CA . ARG A 1 199 ? -12.164 5.520 12.572 1.00 97.50 199 ARG A CA 1
ATOM 1635 C C . ARG A 1 199 ? -12.764 4.142 12.291 1.00 97.50 199 ARG A C 1
ATOM 1637 O O . ARG A 1 199 ? -13.666 3.714 13.006 1.00 97.50 199 ARG A O 1
ATOM 1644 N N . LYS A 1 200 ? -12.273 3.447 11.260 1.00 97.25 200 LYS A N 1
ATOM 1645 C CA . LYS A 1 200 ? -12.841 2.161 10.838 1.00 97.25 200 LYS A CA 1
ATOM 1646 C C . LYS A 1 200 ? -12.574 1.057 11.857 1.00 97.25 200 LYS A C 1
ATOM 1648 O O . LYS A 1 200 ? -13.431 0.203 12.068 1.00 97.25 200 LYS A O 1
ATOM 1653 N N . TYR A 1 201 ? -11.425 1.096 12.525 1.00 97.06 201 TYR A N 1
ATOM 1654 C CA . TYR A 1 201 ? -11.106 0.202 13.629 1.00 97.06 201 TYR A CA 1
ATOM 1655 C C . TYR A 1 201 ? -12.113 0.353 14.768 1.00 97.06 201 TYR A C 1
ATOM 1657 O O . TYR A 1 201 ? -12.693 -0.652 15.171 1.00 97.06 201 TYR A O 1
ATOM 1665 N N . PHE A 1 202 ? -12.376 1.576 15.243 1.00 97.88 202 PHE A N 1
ATOM 1666 C CA . PHE A 1 202 ? -13.356 1.798 16.313 1.00 97.88 202 PHE A CA 1
ATOM 1667 C C . PHE A 1 202 ? -14.763 1.363 15.904 1.00 97.88 202 PHE A C 1
ATOM 1669 O O . PHE A 1 202 ? -15.408 0.641 16.654 1.00 97.88 202 PHE A O 1
ATOM 1676 N N . GLU A 1 203 ? -15.194 1.669 14.680 1.00 96.88 203 GLU A N 1
ATOM 1677 C CA . GLU A 1 203 ? -16.480 1.197 14.151 1.00 96.88 203 GLU A CA 1
ATOM 1678 C C . GLU A 1 203 ? -16.588 -0.342 14.184 1.00 96.88 203 GLU A C 1
ATOM 1680 O O . GLU A 1 203 ? -17.600 -0.906 14.611 1.00 96.88 203 GLU A O 1
ATOM 1685 N N . ILE A 1 204 ? -15.520 -1.041 13.782 1.00 95.75 204 ILE A N 1
ATOM 1686 C CA . ILE A 1 204 ? -15.456 -2.505 13.823 1.00 95.75 204 ILE A CA 1
ATOM 1687 C C . ILE A 1 204 ? -15.442 -3.008 15.270 1.00 95.75 204 ILE A C 1
ATOM 1689 O O . ILE A 1 204 ? -16.144 -3.974 15.575 1.00 95.75 204 ILE A O 1
ATOM 1693 N N . GLN A 1 205 ? -14.678 -2.387 16.167 1.00 93.81 205 GLN A N 1
ATOM 1694 C CA . GLN A 1 205 ? -14.641 -2.781 17.577 1.00 93.81 205 GLN A CA 1
ATOM 1695 C C . GLN A 1 205 ? -16.002 -2.597 18.244 1.00 93.81 205 GLN A C 1
ATOM 1697 O O . GLN A 1 205 ? -16.480 -3.520 18.905 1.00 93.81 205 GLN A O 1
ATOM 1702 N N . ASP A 1 206 ? -16.678 -1.481 18.000 1.00 93.06 206 ASP A N 1
ATOM 1703 C CA . ASP A 1 206 ? -18.035 -1.241 18.484 1.00 93.06 206 ASP A CA 1
ATOM 1704 C C . ASP A 1 206 ? -18.987 -2.305 17.935 1.00 93.06 206 ASP A C 1
ATOM 1706 O O . ASP A 1 206 ? -19.742 -2.918 18.687 1.00 93.06 206 ASP A O 1
ATOM 1710 N N . SER A 1 207 ? -18.911 -2.613 16.636 1.00 92.50 207 SER A N 1
ATOM 1711 C CA . SER A 1 207 ? -19.742 -3.664 16.033 1.00 92.50 207 SER A CA 1
ATOM 1712 C C . SER A 1 207 ? -19.532 -5.043 16.678 1.00 92.50 207 SER A C 1
ATOM 1714 O O . SER A 1 207 ? -20.506 -5.745 16.957 1.00 92.50 207 SER A O 1
ATOM 1716 N N . LYS A 1 208 ? -18.282 -5.409 16.991 1.00 89.88 208 LYS A N 1
ATOM 1717 C CA . LYS A 1 208 ? -17.927 -6.696 17.612 1.00 89.88 208 LYS A CA 1
ATOM 1718 C C . LYS A 1 208 ? -18.299 -6.753 19.092 1.00 89.88 208 LYS A C 1
ATOM 1720 O O . LYS A 1 208 ? -18.707 -7.800 19.592 1.00 89.88 208 LYS A O 1
ATOM 1725 N N . THR A 1 209 ? -18.167 -5.641 19.807 1.00 87.69 209 THR A N 1
ATOM 1726 C CA . THR A 1 209 ? -18.422 -5.572 21.253 1.00 87.69 209 THR A CA 1
ATOM 1727 C C . THR A 1 209 ? -19.898 -5.368 21.598 1.00 87.69 209 THR A C 1
ATOM 1729 O O . THR A 1 209 ? -20.306 -5.769 22.692 1.00 87.69 209 THR A O 1
ATOM 1732 N N . LYS A 1 210 ? -20.727 -4.862 20.667 1.00 79.81 210 LYS A N 1
ATOM 1733 C CA . LYS A 1 210 ? -22.191 -4.673 20.819 1.00 79.81 210 LYS A CA 1
ATOM 1734 C C . LYS A 1 210 ? -22.941 -5.895 21.359 1.00 79.81 210 LYS A C 1
ATOM 1736 O O . LYS A 1 210 ? -23.931 -5.732 22.075 1.00 79.81 210 LYS A O 1
ATOM 1741 N N . TYR A 1 211 ? -22.481 -7.100 21.034 1.00 79.94 211 TYR A N 1
ATOM 1742 C CA . TYR A 1 211 ? -23.076 -8.368 21.483 1.00 79.94 211 TYR A CA 1
ATOM 1743 C C . TYR A 1 211 ? -22.130 -9.189 22.369 1.00 79.94 211 TYR A C 1
ATOM 1745 O O . TYR A 1 211 ? -22.401 -10.345 22.682 1.00 79.94 211 TYR A O 1
ATOM 1753 N N . GLY A 1 212 ? -21.010 -8.597 22.783 1.00 79.56 212 GLY A N 1
ATOM 1754 C CA . GLY A 1 212 ? -19.995 -9.266 23.580 1.00 79.56 212 GLY A CA 1
ATOM 1755 C C . GLY A 1 212 ? -20.368 -9.408 25.056 1.00 79.56 212 GLY A C 1
ATOM 1756 O O . GLY A 1 212 ? -21.330 -8.830 25.569 1.00 79.56 212 GLY A O 1
ATOM 1757 N N . LYS A 1 213 ? -19.509 -10.133 25.781 1.00 77.44 213 LYS A N 1
ATOM 1758 C CA . LYS A 1 213 ? -19.645 -10.416 27.221 1.00 77.44 213 LYS A CA 1
ATOM 1759 C C . LYS A 1 213 ? -19.796 -9.157 28.089 1.00 77.44 213 LYS A C 1
ATOM 1761 O O . LYS A 1 213 ? -20.375 -9.244 29.166 1.00 77.44 213 LYS A O 1
ATOM 1766 N N . SER A 1 214 ? -19.310 -7.998 27.632 1.00 72.19 214 SER A N 1
ATOM 1767 C CA . SER A 1 214 ? -19.456 -6.713 28.334 1.00 72.19 214 SER A CA 1
ATOM 1768 C C . SER A 1 214 ? -20.930 -6.334 28.547 1.00 72.19 214 SER A C 1
ATOM 1770 O O . SER A 1 214 ? -21.343 -6.042 29.669 1.00 72.19 214 SER A O 1
ATOM 1772 N N . LYS A 1 215 ? -21.767 -6.465 27.508 1.00 71.12 215 LYS A N 1
ATOM 1773 C CA . LYS A 1 215 ? -23.208 -6.178 27.589 1.00 71.12 215 LYS A CA 1
ATOM 1774 C C . LYS A 1 215 ? -23.947 -7.160 28.500 1.00 71.12 215 LYS A C 1
ATOM 1776 O O . LYS A 1 215 ? -24.847 -6.760 29.231 1.00 71.12 215 LYS A O 1
ATOM 1781 N N . TYR A 1 216 ? -23.552 -8.434 28.475 1.00 70.38 216 TYR A N 1
ATOM 1782 C CA . TYR A 1 216 ? -24.124 -9.469 29.340 1.00 70.38 216 TYR A CA 1
ATOM 1783 C C . TYR A 1 216 ? -23.814 -9.209 30.823 1.00 70.38 216 TYR A C 1
ATOM 1785 O O . TYR A 1 216 ? -24.713 -9.212 31.657 1.00 70.38 216 TYR A O 1
ATOM 1793 N N . LYS A 1 217 ? -22.559 -8.873 31.149 1.00 74.12 217 LYS A N 1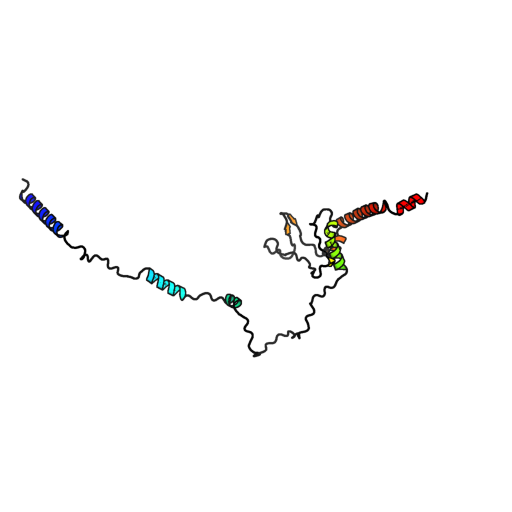
ATOM 1794 C CA . LYS A 1 217 ? -22.148 -8.532 32.521 1.00 74.12 217 LYS A CA 1
ATOM 1795 C C . LYS A 1 217 ? -22.828 -7.269 33.058 1.00 74.12 217 LYS A C 1
ATOM 1797 O O . LYS A 1 217 ? -23.090 -7.204 34.251 1.00 74.12 217 LYS A O 1
ATOM 1802 N N . PHE A 1 218 ? -23.120 -6.286 32.202 1.00 70.12 218 PHE A N 1
ATOM 1803 C CA . PHE A 1 218 ? -23.861 -5.087 32.606 1.00 70.12 218 PHE A CA 1
ATOM 1804 C C . PHE A 1 218 ? -25.320 -5.400 32.966 1.00 70.12 218 PHE A C 1
ATOM 1806 O O . PHE A 1 218 ? -25.841 -4.856 33.932 1.00 70.12 218 PHE A O 1
ATOM 1813 N N . LYS A 1 219 ? -25.973 -6.309 32.228 1.00 68.75 219 LYS A N 1
ATOM 1814 C CA . LYS A 1 219 ? -27.350 -6.731 32.529 1.00 68.75 219 LYS A CA 1
ATOM 1815 C C . LYS A 1 219 ? -27.466 -7.522 33.833 1.00 68.75 219 LYS A C 1
ATOM 1817 O O . LYS A 1 219 ? -28.444 -7.339 34.538 1.00 68.75 219 LYS A O 1
ATOM 1822 N N . ASN A 1 220 ? -26.466 -8.339 34.158 1.00 67.50 220 ASN A N 1
ATOM 1823 C CA . ASN A 1 220 ? -26.474 -9.193 35.353 1.00 67.50 220 ASN A CA 1
ATOM 1824 C C . ASN A 1 220 ? -25.960 -8.493 36.626 1.00 67.50 220 ASN A C 1
ATOM 1826 O O . ASN A 1 220 ? -25.825 -9.136 37.659 1.00 67.50 220 ASN A O 1
ATOM 1830 N N . LYS A 1 221 ? -25.591 -7.208 36.536 1.00 65.94 221 LYS A N 1
ATOM 1831 C CA . LYS A 1 221 ? -25.184 -6.374 37.680 1.00 65.94 221 LYS A CA 1
ATOM 1832 C C . LYS A 1 221 ? -26.326 -5.509 38.237 1.00 65.94 221 LYS A C 1
ATOM 1834 O O . LYS A 1 221 ? -26.073 -4.721 39.143 1.00 65.94 221 LYS A O 1
ATOM 1839 N N . LYS A 1 222 ? -27.528 -5.620 37.667 1.00 50.06 222 LYS A N 1
ATOM 1840 C CA . LYS A 1 222 ? -28.774 -5.122 38.259 1.00 50.06 222 LYS A CA 1
ATOM 1841 C C . LYS A 1 222 ? -29.414 -6.235 39.067 1.00 50.06 222 LYS A C 1
ATOM 1843 O O . LYS A 1 222 ? -30.016 -5.889 40.099 1.00 50.06 222 LYS A O 1
#

Secondary structure (DSSP, 8-state):
---HHHHHHHHHHHHHHHHHHHHHTTS-TT--------S----HHHHHHHHHHHHHHS-----SHHHHHS----------------------------S------HHHHHHHHHHHTGGGT-TT---------GGG------------S-STT----SS--EEEETTEEEE-SPPTTS--SSHHHHHHH-HHHHHHHHHHHHHHHHHHHTTSHHHHHHHTT-

Sequence (222 aa):
MTDLNQLDNLFNELDTINTSLKKDDNKSLEDNEDILQLENNITKHDRFKEIEENLKKLPKLKNSFDKLCYTEKDEKDKTIGITINDDVHKTTKTNKKSEYEVFYDKELKRNLLLLKNRHALDPKRHYRKLNINMDNVNDYKVGTIIGDMFDNGKNHGGVLNKTYINGSMTNSMVNKLDKNKSILGNYLEDKDTDKYFKRKYFEIQDSKTKYGKSKYKFKNKK

Radius of gyration: 50.87 Å; chains: 1; bounding box: 81×51×172 Å

InterPro domains:
  IPR014810 Fcf2 pre-rRNA processing, C-terminal [PF08698] (106-200)

Foldseek 3Di:
DPPVVVVVVVVVVVVVVVVVVVVVVPDPPPPPPPPPPPPDPPPVVVVVVVVVVVVVPDDDPDDPVVVVVPPDPPPDDDDDDDDDDDDDDDDDPDPPPPPDPPPPDPQVVVQLVCVVVVCVQDVVDHDDDDPDPSVPCPDDDDDDDDQDCDDPNDRPPDDAPFHDDPNDTDRPDDDPVQDDPHPVSNSVPDPVSVVVCVVVVVVVVCVVCVPDPVVVVVVVVD